Protein AF-A0A7J2TYI2-F1 (afdb_monomer)

Sequence (195 aa):
MGILRNLAKVFLSTFFLMSLTIFTFLLLLTRITEYSTLKRITLPLIESQINVTEGQKIEILNYLKYRCLNEKEVNIEIGKNITISCEDINTLNEENITYYFVNKIFDTFYFENYECKLQECLKDRKLEYFLSLDFHKNISQLSKYFLIAAIAFGLLYLISIETLESRILSLGIIFVLTAVPYFIIDYSALLIPEP

Mean predicted aligned error: 7.89 Å

Foldseek 3Di:
DVPVLVVLLVVLLVQLLVLLLLLLVLVVLLVCLPLVNVCQVCLVVLLVVPPDDLVRLVVVLVVLLVVLVPDQWDWDPDVHTQIGGNVVSVVDDSVCSSVVVSVSVLCCLADDDDPDDPVRCVVVVVVSVSNYPVVSVVSVVVSVVSVVSSVVSLVSSLVSDDDPVCNVVSVVVSCCVSCVVVVVVVVVVVVPDDD

Structure (mmCIF, N/CA/C/O backbone):
data_AF-A0A7J2TYI2-F1
#
_entry.id   AF-A0A7J2TYI2-F1
#
loop_
_atom_site.group_PDB
_atom_site.id
_atom_site.type_symbol
_atom_site.label_atom_id
_atom_site.label_alt_id
_atom_site.label_comp_id
_atom_site.label_asym_id
_atom_site.label_entity_id
_atom_site.label_seq_id
_atom_site.pdbx_PDB_ins_code
_atom_site.Cartn_x
_atom_site.Cartn_y
_atom_site.Cartn_z
_atom_site.occupancy
_atom_site.B_iso_or_equiv
_atom_site.auth_seq_id
_atom_site.auth_comp_id
_atom_site.auth_asym_id
_atom_site.auth_atom_id
_atom_site.pdbx_PDB_model_num
ATOM 1 N N . MET A 1 1 ? 18.455 3.176 -43.460 1.00 61.53 1 MET A N 1
ATOM 2 C CA . MET A 1 1 ? 18.384 2.464 -42.158 1.00 61.53 1 MET A CA 1
ATOM 3 C C . MET A 1 1 ? 18.246 3.376 -40.929 1.00 61.53 1 MET A C 1
ATOM 5 O O . MET A 1 1 ? 17.812 2.881 -39.898 1.00 61.53 1 MET A O 1
ATOM 9 N N . GLY A 1 2 ? 18.537 4.686 -40.997 1.00 79.44 2 GLY A N 1
ATOM 10 C CA . GLY A 1 2 ? 18.464 5.570 -39.816 1.00 79.44 2 GLY A CA 1
ATOM 11 C C . GLY A 1 2 ? 17.056 5.837 -39.254 1.00 79.44 2 GLY A C 1
ATOM 12 O O . GLY A 1 2 ? 16.889 5.889 -38.040 1.00 79.44 2 GLY A O 1
ATOM 13 N N . ILE A 1 3 ? 16.031 5.948 -40.110 1.00 88.00 3 ILE A N 1
ATOM 14 C CA . ILE A 1 3 ? 14.668 6.339 -39.689 1.00 88.00 3 ILE A CA 1
ATOM 15 C C . ILE A 1 3 ? 14.013 5.264 -38.810 1.00 88.00 3 ILE A C 1
ATOM 17 O O . ILE A 1 3 ? 13.564 5.568 -37.709 1.00 88.00 3 ILE A O 1
ATOM 21 N N . LEU A 1 4 ? 14.017 4.001 -39.255 1.00 88.06 4 LEU A N 1
ATOM 22 C CA . LEU A 1 4 ? 13.413 2.887 -38.510 1.00 88.06 4 LEU A CA 1
ATOM 23 C C . LEU A 1 4 ? 14.054 2.716 -37.126 1.00 88.06 4 LEU A C 1
ATOM 25 O O . LEU A 1 4 ? 13.368 2.484 -36.136 1.00 88.06 4 LEU A O 1
ATOM 29 N N . ARG A 1 5 ? 15.375 2.886 -37.047 1.00 84.38 5 ARG A N 1
ATOM 30 C CA . ARG A 1 5 ? 16.111 2.769 -35.792 1.00 84.38 5 ARG A CA 1
ATOM 31 C C . ARG A 1 5 ? 15.842 3.935 -34.842 1.00 84.38 5 ARG A C 1
ATOM 33 O O . ARG A 1 5 ? 15.734 3.716 -33.640 1.00 84.38 5 ARG A O 1
ATOM 40 N N . ASN A 1 6 ? 15.711 5.155 -35.357 1.00 88.44 6 ASN A N 1
ATOM 41 C CA . ASN A 1 6 ? 15.335 6.301 -34.531 1.00 88.44 6 ASN A CA 1
ATOM 42 C C . ASN A 1 6 ? 13.903 6.167 -34.006 1.00 88.44 6 ASN A C 1
ATOM 44 O O . ASN A 1 6 ? 13.676 6.419 -32.826 1.00 88.44 6 ASN A O 1
ATOM 48 N N . LEU A 1 7 ? 12.970 5.682 -34.831 1.00 91.38 7 LEU A N 1
ATOM 49 C CA . LEU A 1 7 ? 11.615 5.361 -34.379 1.00 91.38 7 LEU A CA 1
ATOM 50 C C . LEU A 1 7 ? 11.639 4.306 -33.268 1.00 91.38 7 LEU A C 1
ATOM 52 O O . LEU A 1 7 ? 11.054 4.532 -32.214 1.00 91.38 7 LEU A O 1
ATOM 56 N N . ALA A 1 8 ? 12.375 3.205 -33.450 1.00 90.62 8 ALA A N 1
ATOM 57 C CA . ALA A 1 8 ? 12.499 2.163 -32.430 1.00 90.62 8 ALA A CA 1
ATOM 58 C C . ALA A 1 8 ? 13.052 2.703 -31.099 1.00 90.62 8 ALA A C 1
ATOM 60 O O . ALA A 1 8 ? 12.504 2.396 -30.044 1.00 90.62 8 ALA A O 1
ATOM 61 N N . LYS A 1 9 ? 14.085 3.559 -31.138 1.00 91.25 9 LYS A N 1
ATOM 62 C CA . LYS A 1 9 ? 14.631 4.213 -29.935 1.00 91.25 9 LYS A CA 1
ATOM 63 C C . LYS A 1 9 ? 13.576 5.040 -29.207 1.00 91.25 9 LYS A C 1
ATOM 65 O O . LYS A 1 9 ? 13.469 4.922 -27.992 1.00 91.25 9 LYS A O 1
ATOM 70 N N . VAL A 1 10 ? 12.814 5.857 -29.938 1.00 93.38 10 VAL A N 1
ATOM 71 C CA . VAL A 1 10 ? 11.761 6.697 -29.353 1.00 93.38 10 VAL A CA 1
ATOM 72 C C . VAL A 1 10 ? 10.692 5.813 -28.717 1.00 93.38 10 VAL A C 1
ATOM 74 O O . VAL A 1 10 ? 10.467 5.930 -27.518 1.00 93.38 10 VAL A O 1
ATOM 77 N N . PHE A 1 11 ? 10.126 4.859 -29.461 1.00 95.19 11 PHE A N 1
ATOM 78 C CA . PHE A 1 11 ? 9.100 3.956 -28.933 1.00 95.19 11 PHE A CA 1
ATOM 79 C C . PHE A 1 11 ? 9.570 3.196 -27.687 1.00 95.19 11 PHE A C 1
ATOM 81 O O . PHE A 1 11 ? 8.887 3.218 -26.665 1.00 95.19 11 PHE A O 1
ATOM 88 N N . LEU A 1 12 ? 10.749 2.571 -27.733 1.00 95.06 12 LEU A N 1
ATOM 89 C CA . LEU A 1 12 ? 11.282 1.813 -26.599 1.00 95.06 12 LEU A CA 1
ATOM 90 C C . LEU A 1 12 ? 11.595 2.710 -25.397 1.00 95.06 12 LEU A C 1
ATOM 92 O O . LEU A 1 12 ? 11.310 2.313 -24.271 1.00 95.06 12 LEU A O 1
ATOM 96 N N . SER A 1 13 ? 12.104 3.928 -25.620 1.00 94.44 13 SER A N 1
ATOM 97 C CA . SER A 1 13 ? 12.311 4.901 -24.540 1.00 94.44 13 SER A CA 1
ATOM 98 C C . SER A 1 13 ? 11.002 5.313 -23.876 1.00 94.44 13 SER A C 1
ATOM 100 O O . SER A 1 13 ? 10.939 5.374 -22.653 1.00 94.44 13 SER A O 1
ATOM 102 N N . THR A 1 14 ? 9.939 5.534 -24.657 1.00 94.88 14 THR A N 1
ATOM 103 C CA . THR A 1 14 ? 8.624 5.915 -24.137 1.00 94.88 14 THR A CA 1
ATOM 104 C C . THR A 1 14 ? 8.006 4.782 -23.326 1.00 94.88 14 THR A C 1
ATOM 106 O O . THR A 1 14 ? 7.524 5.028 -22.224 1.00 94.88 14 THR A O 1
ATOM 109 N N . PHE A 1 15 ? 8.058 3.538 -23.814 1.00 96.31 15 PHE A N 1
ATOM 110 C CA . PHE A 1 15 ? 7.557 2.384 -23.060 1.00 96.31 15 PHE A CA 1
ATOM 111 C C . PHE A 1 15 ? 8.379 2.110 -21.801 1.00 96.31 15 PHE A C 1
ATOM 113 O O . PHE A 1 15 ? 7.806 1.802 -20.754 1.00 96.31 15 PHE A O 1
ATOM 120 N N . PHE A 1 16 ? 9.702 2.263 -21.867 1.00 95.88 16 PHE A N 1
ATOM 121 C CA . PHE A 1 16 ? 10.559 2.143 -20.693 1.00 95.88 16 PHE A CA 1
ATOM 122 C C . PHE A 1 16 ? 10.234 3.223 -19.654 1.00 95.88 16 PHE A C 1
ATOM 124 O O . PHE A 1 16 ? 9.975 2.899 -18.499 1.00 95.88 16 PHE A O 1
ATOM 131 N N . LEU A 1 17 ? 10.139 4.488 -20.072 1.00 95.06 17 LEU A N 1
ATOM 132 C CA . LEU A 1 17 ? 9.760 5.599 -19.201 1.00 95.06 17 LEU A CA 1
ATOM 133 C C . LEU A 1 17 ? 8.377 5.374 -18.574 1.00 95.06 17 LEU A C 1
ATOM 135 O O . LEU A 1 17 ? 8.220 5.508 -17.367 1.00 95.06 17 LEU A O 1
ATOM 139 N N . MET A 1 18 ? 7.376 5.005 -19.375 1.00 95.12 18 MET A N 1
ATOM 140 C CA . MET A 1 18 ? 6.006 4.793 -18.902 1.00 95.12 18 MET A CA 1
ATOM 141 C C . MET A 1 18 ? 5.915 3.627 -17.914 1.00 95.12 18 MET A C 1
ATOM 143 O O . MET A 1 18 ? 5.301 3.768 -16.859 1.00 95.12 18 MET A O 1
ATOM 147 N N . SER A 1 19 ? 6.540 2.488 -18.227 1.00 95.75 19 SER A N 1
ATOM 148 C CA . SER A 1 19 ? 6.552 1.324 -17.331 1.00 95.75 19 SER A CA 1
ATOM 149 C C . SER A 1 19 ? 7.280 1.616 -16.023 1.00 95.75 19 SER A C 1
ATOM 151 O O . SER A 1 19 ? 6.774 1.241 -14.968 1.00 95.75 19 SER A O 1
ATOM 153 N N . LEU A 1 20 ? 8.402 2.340 -16.069 1.00 94.38 20 LEU A N 1
ATOM 154 C CA . LEU A 1 20 ? 9.140 2.747 -14.877 1.00 94.38 20 LEU A CA 1
ATOM 155 C C . LEU A 1 20 ? 8.333 3.732 -14.017 1.00 94.38 20 LEU A C 1
ATOM 157 O O . LEU A 1 20 ? 8.242 3.542 -12.810 1.00 94.38 20 LEU A O 1
ATOM 161 N N . THR A 1 21 ? 7.676 4.727 -14.621 1.00 93.38 21 THR A N 1
ATOM 162 C CA . THR A 1 21 ? 6.795 5.662 -13.899 1.00 93.38 21 THR A CA 1
ATOM 163 C C . THR A 1 21 ? 5.634 4.938 -13.219 1.00 93.38 21 THR A C 1
ATOM 165 O O . THR A 1 21 ? 5.370 5.170 -12.040 1.00 93.38 21 THR A O 1
ATOM 168 N N . ILE A 1 22 ? 4.953 4.034 -13.935 1.00 94.19 22 ILE A N 1
ATOM 169 C CA . ILE A 1 22 ? 3.849 3.248 -13.365 1.00 94.19 22 ILE A CA 1
ATOM 170 C C . ILE A 1 22 ? 4.364 2.341 -12.246 1.00 94.19 22 ILE A C 1
ATOM 172 O O . ILE A 1 22 ? 3.736 2.260 -11.195 1.00 94.19 22 ILE A O 1
ATOM 176 N N . PHE A 1 23 ? 5.515 1.692 -12.435 1.00 94.19 23 PHE A N 1
ATOM 177 C CA . PHE A 1 23 ? 6.144 0.879 -11.399 1.00 94.19 23 PHE A CA 1
ATOM 178 C C . PHE A 1 23 ? 6.406 1.689 -10.124 1.00 94.19 23 PHE A C 1
ATOM 180 O O . PHE A 1 23 ? 5.964 1.282 -9.051 1.00 94.19 23 PHE A O 1
ATOM 187 N N . THR A 1 24 ? 7.060 2.847 -10.235 1.00 90.81 24 THR A N 1
ATOM 188 C CA . THR A 1 24 ? 7.360 3.719 -9.089 1.00 90.81 24 THR A CA 1
ATOM 189 C C . THR A 1 24 ? 6.083 4.190 -8.391 1.00 90.81 24 THR A C 1
ATOM 191 O O . THR A 1 24 ? 6.007 4.179 -7.164 1.00 90.81 24 THR A O 1
ATOM 194 N N . PHE A 1 25 ? 5.044 4.538 -9.154 1.00 90.75 25 PHE A N 1
ATOM 195 C CA . PHE A 1 25 ? 3.741 4.905 -8.599 1.00 90.75 25 PHE A CA 1
ATOM 196 C C . PHE A 1 25 ? 3.073 3.746 -7.840 1.00 90.75 25 PHE A C 1
ATOM 198 O O . PHE A 1 25 ? 2.591 3.927 -6.724 1.00 90.75 25 PHE A O 1
ATOM 205 N N . LEU A 1 26 ? 3.079 2.533 -8.399 1.00 91.88 26 LEU A N 1
ATOM 206 C CA . LEU A 1 26 ? 2.535 1.347 -7.728 1.00 91.88 26 LEU A CA 1
ATOM 207 C C . LEU A 1 26 ? 3.345 0.969 -6.483 1.00 91.88 26 LEU A C 1
ATOM 209 O O . LEU A 1 26 ? 2.773 0.521 -5.488 1.00 91.88 26 LEU A O 1
ATOM 213 N N . LEU A 1 27 ? 4.664 1.165 -6.512 1.00 89.31 27 LEU A N 1
ATOM 214 C CA . LEU A 1 27 ? 5.531 0.955 -5.356 1.00 89.31 27 LEU A CA 1
ATOM 215 C C . LEU A 1 27 ? 5.154 1.907 -4.214 1.00 89.31 27 LEU A C 1
ATOM 217 O O . LEU A 1 27 ? 5.000 1.466 -3.076 1.00 89.31 27 LEU A O 1
ATOM 221 N N . LEU A 1 28 ? 4.929 3.185 -4.529 1.00 87.38 28 LEU A N 1
ATOM 222 C CA . LEU A 1 28 ? 4.443 4.171 -3.567 1.00 87.38 28 LEU A CA 1
ATOM 223 C C . LEU A 1 28 ? 3.084 3.762 -2.985 1.00 87.38 28 LEU A C 1
ATOM 225 O O . LEU A 1 28 ? 2.919 3.737 -1.768 1.00 87.38 28 LEU A O 1
ATOM 229 N N . LEU A 1 29 ? 2.124 3.386 -3.835 1.00 89.25 29 LEU A N 1
ATOM 230 C CA . LEU A 1 29 ? 0.819 2.914 -3.369 1.00 89.25 29 LEU A CA 1
ATOM 231 C C . LEU A 1 29 ? 0.945 1.686 -2.462 1.00 89.25 29 LEU A C 1
ATOM 233 O O . LEU A 1 29 ? 0.244 1.595 -1.458 1.00 89.25 29 LEU A O 1
ATOM 237 N N . THR A 1 30 ? 1.863 0.765 -2.764 1.00 89.94 30 THR A N 1
ATOM 238 C CA . THR A 1 30 ? 2.127 -0.410 -1.917 1.00 89.94 30 THR A CA 1
ATOM 239 C C .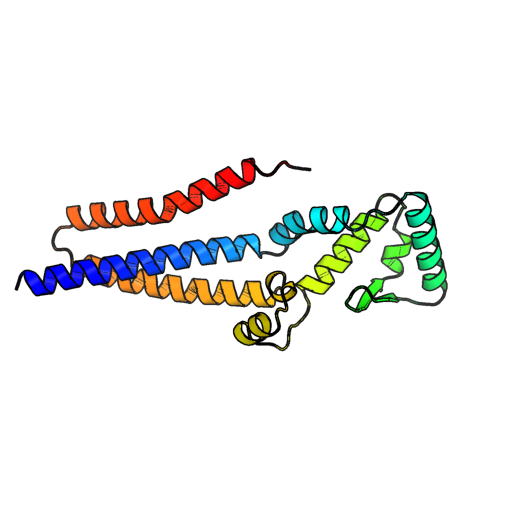 THR A 1 30 ? 2.602 0.006 -0.524 1.00 89.94 30 THR A C 1
ATOM 241 O O . THR A 1 30 ? 2.171 -0.584 0.462 1.00 89.94 30 THR A O 1
ATOM 244 N N . ARG A 1 31 ? 3.446 1.043 -0.425 1.00 87.19 31 ARG A N 1
ATOM 245 C CA . ARG A 1 31 ? 3.911 1.590 0.859 1.00 87.19 31 ARG A CA 1
ATOM 246 C C . ARG A 1 31 ? 2.803 2.288 1.634 1.00 87.19 31 ARG A C 1
ATOM 248 O O . ARG A 1 31 ? 2.661 2.052 2.826 1.00 87.19 31 ARG A O 1
ATOM 255 N N . ILE A 1 32 ? 1.995 3.106 0.964 1.00 87.62 32 ILE A N 1
ATOM 256 C CA . ILE A 1 32 ? 0.880 3.820 1.605 1.00 87.62 32 ILE A CA 1
ATOM 257 C C . ILE A 1 32 ? -0.175 2.837 2.125 1.00 87.62 32 ILE A C 1
ATOM 259 O O . ILE A 1 32 ? -0.717 3.036 3.205 1.00 87.62 32 ILE A O 1
ATOM 263 N N . THR A 1 33 ? -0.444 1.769 1.373 1.00 89.62 33 THR A N 1
ATOM 264 C CA . THR A 1 33 ? -1.439 0.736 1.719 1.00 89.62 33 THR A CA 1
ATOM 265 C C . THR A 1 33 ? -0.919 -0.319 2.691 1.00 89.62 33 THR A C 1
ATOM 267 O O . THR A 1 33 ? -1.674 -1.201 3.089 1.00 89.62 33 THR A O 1
ATOM 270 N N . GLU A 1 34 ? 0.357 -0.265 3.074 1.00 90.06 34 GLU A N 1
ATOM 271 C CA . GLU A 1 34 ? 0.913 -1.154 4.090 1.00 90.06 34 GLU A CA 1
ATOM 272 C C . GLU A 1 34 ? 0.218 -0.898 5.432 1.00 90.06 34 GLU A C 1
ATOM 274 O O . GLU A 1 34 ? 0.058 0.256 5.831 1.00 90.06 34 GLU A O 1
ATOM 279 N N . TYR A 1 35 ? -0.162 -1.967 6.140 1.00 89.75 35 TYR A N 1
ATOM 280 C CA . TYR A 1 35 ? -0.949 -1.901 7.378 1.00 89.75 35 TYR A CA 1
ATOM 281 C C . TYR A 1 35 ? -0.481 -0.800 8.338 1.00 89.75 35 TYR A C 1
ATOM 283 O O . TYR A 1 35 ? -1.275 0.040 8.742 1.00 89.75 35 TYR A O 1
ATOM 291 N N . SER A 1 36 ? 0.812 -0.756 8.663 1.00 88.25 36 SER A N 1
ATOM 292 C CA . SER A 1 36 ? 1.385 0.211 9.608 1.00 88.25 36 SER A CA 1
ATOM 293 C C . SER A 1 36 ? 1.242 1.666 9.144 1.00 88.25 36 SER A C 1
ATOM 295 O O . SER A 1 36 ? 0.904 2.545 9.938 1.00 88.25 36 SER A O 1
ATOM 297 N N . THR A 1 37 ? 1.473 1.920 7.856 1.00 86.75 37 THR A N 1
ATOM 298 C CA . THR A 1 37 ? 1.444 3.264 7.267 1.00 86.75 37 THR A CA 1
ATOM 299 C C . THR A 1 37 ? 0.011 3.731 7.084 1.00 86.75 37 THR A C 1
ATOM 301 O O . THR A 1 37 ? -0.333 4.841 7.493 1.00 86.75 37 THR A O 1
ATOM 304 N N . LEU A 1 38 ? -0.842 2.862 6.546 1.00 88.06 38 LEU A N 1
ATOM 305 C CA . LEU A 1 38 ? -2.249 3.156 6.346 1.00 88.06 38 LEU A CA 1
ATOM 306 C C . LEU A 1 38 ? -2.956 3.398 7.679 1.00 88.06 38 LEU A C 1
ATOM 308 O O . LEU A 1 38 ? -3.720 4.353 7.805 1.00 88.06 38 LEU A O 1
ATOM 312 N N . LYS A 1 39 ? -2.647 2.585 8.693 1.00 88.31 39 LYS A N 1
ATOM 313 C CA . LYS A 1 39 ? -3.151 2.747 10.057 1.00 88.31 39 LYS A CA 1
ATOM 314 C C . LYS A 1 39 ? -2.755 4.099 10.639 1.00 88.31 39 LYS A C 1
ATOM 316 O O . LYS A 1 39 ? -3.618 4.828 11.110 1.00 88.31 39 LYS A O 1
ATOM 321 N N . ARG A 1 40 ? -1.482 4.489 10.525 1.00 87.94 40 ARG A N 1
ATOM 322 C CA . ARG A 1 40 ? -0.998 5.800 10.989 1.00 87.94 40 ARG A CA 1
ATOM 323 C C . ARG A 1 40 ? -1.727 6.975 10.326 1.00 87.94 40 ARG A C 1
ATOM 325 O O . ARG A 1 40 ? -1.988 7.967 10.991 1.00 87.94 40 ARG A O 1
ATOM 332 N N . ILE A 1 41 ? -2.060 6.864 9.040 1.00 85.50 41 ILE A N 1
ATOM 333 C CA . ILE A 1 41 ? -2.780 7.914 8.298 1.00 85.50 41 ILE A CA 1
ATOM 334 C C . ILE A 1 41 ? -4.275 7.927 8.655 1.00 85.50 41 ILE A C 1
ATOM 336 O O . ILE A 1 41 ? -4.885 8.987 8.755 1.00 85.50 41 ILE A O 1
ATOM 340 N N . THR A 1 42 ? -4.876 6.751 8.838 1.00 86.38 42 THR A N 1
ATOM 341 C CA . THR A 1 42 ? -6.334 6.602 8.946 1.00 86.38 42 THR A CA 1
ATOM 342 C C . THR A 1 42 ? -6.837 6.740 10.383 1.00 86.38 42 THR A C 1
ATOM 344 O O . THR A 1 42 ? -7.938 7.246 10.581 1.00 86.38 42 THR A O 1
ATOM 347 N N . LEU A 1 43 ? -6.049 6.343 11.393 1.00 87.44 43 LEU A N 1
ATOM 348 C CA . LEU A 1 43 ? -6.460 6.429 12.801 1.00 87.44 43 LEU A CA 1
ATOM 349 C C . LEU A 1 43 ? -6.870 7.857 13.213 1.00 87.44 43 LEU A C 1
ATOM 351 O O . LEU A 1 43 ? -7.987 7.989 13.710 1.00 87.44 43 LEU A O 1
ATOM 355 N N . PRO A 1 44 ? -6.084 8.923 12.945 1.00 86.44 44 PRO A N 1
ATOM 356 C CA . PRO A 1 44 ? -6.482 10.285 13.317 1.00 86.44 44 PRO A CA 1
ATOM 357 C C . PRO A 1 44 ? -7.754 10.751 12.597 1.00 86.44 44 PRO A C 1
ATOM 359 O O . PRO A 1 44 ? -8.560 11.495 13.152 1.00 86.44 44 PRO A O 1
ATOM 362 N N . LEU A 1 45 ? -7.969 10.293 11.357 1.00 85.56 45 LEU A N 1
ATOM 363 C CA . LEU A 1 45 ? -9.168 10.617 10.584 1.00 85.56 45 LEU A CA 1
ATOM 364 C C . LEU A 1 45 ? -10.412 9.964 11.192 1.00 85.56 45 LEU A C 1
ATOM 366 O O . LEU A 1 45 ? -11.424 10.640 11.361 1.00 85.56 45 LEU A O 1
ATOM 370 N N . ILE A 1 46 ? -10.334 8.681 11.558 1.00 84.00 46 ILE A N 1
ATOM 371 C CA . ILE A 1 46 ? -11.435 7.977 12.230 1.00 84.00 46 ILE A CA 1
ATOM 372 C C . ILE A 1 46 ? -11.685 8.601 13.608 1.00 84.00 46 ILE A C 1
ATOM 374 O O . ILE A 1 46 ? -12.831 8.872 13.957 1.00 84.00 46 ILE A O 1
ATOM 378 N N . GLU A 1 47 ? -10.629 8.886 14.370 1.00 84.75 47 GLU A N 1
ATOM 379 C CA . GLU A 1 47 ? -10.734 9.509 15.690 1.00 84.75 47 GLU A CA 1
ATOM 380 C C . GLU A 1 47 ? -11.424 10.877 15.622 1.00 84.75 47 GLU A C 1
ATOM 382 O O . GLU A 1 47 ? -12.337 11.138 16.400 1.00 84.75 47 GLU A O 1
ATOM 387 N N . SER A 1 48 ? -11.090 11.708 14.628 1.00 84.31 48 SER A N 1
ATOM 388 C CA . SER A 1 48 ? -11.736 13.014 14.434 1.00 84.31 48 SER A CA 1
ATOM 389 C C . SER A 1 48 ? -13.239 12.927 14.130 1.00 84.31 48 SER A C 1
ATOM 391 O O . SER A 1 48 ? -13.987 13.859 14.429 1.00 84.31 48 SER A O 1
ATOM 393 N N . GLN A 1 49 ? -13.699 11.813 13.549 1.00 83.38 49 GLN A N 1
ATOM 394 C CA . GLN A 1 49 ? -15.119 11.575 13.279 1.00 83.38 49 GLN A CA 1
ATOM 395 C C . GLN A 1 49 ? -15.858 11.026 14.503 1.00 83.38 49 GLN A C 1
ATOM 397 O O . GLN A 1 49 ? -17.051 11.282 14.672 1.00 83.38 49 GLN A O 1
ATOM 402 N N . ILE A 1 50 ? -15.155 10.309 15.380 1.00 78.75 50 ILE A N 1
ATOM 403 C CA . ILE A 1 50 ? -15.678 9.778 16.640 1.00 78.75 50 ILE A CA 1
ATOM 404 C C . ILE A 1 50 ? -15.492 10.854 17.722 1.00 78.75 50 ILE A C 1
ATOM 406 O O . ILE A 1 50 ? -14.721 10.714 18.667 1.00 78.75 50 ILE A O 1
ATOM 410 N N . ASN A 1 51 ? -16.209 11.973 17.577 1.00 72.88 51 ASN A N 1
ATOM 411 C CA . ASN A 1 51 ? -16.201 13.053 18.564 1.00 72.88 51 ASN A CA 1
ATOM 412 C C . ASN A 1 51 ? -17.071 12.672 19.775 1.00 72.88 51 ASN A C 1
ATOM 414 O O . ASN A 1 51 ? -18.256 13.005 19.841 1.00 72.88 51 ASN A O 1
ATOM 418 N N . VAL A 1 52 ? -16.491 11.910 20.703 1.00 80.38 52 VAL A N 1
ATOM 419 C CA . VAL A 1 52 ? -17.177 11.384 21.892 1.00 80.38 52 VAL A CA 1
ATOM 420 C C . VAL A 1 52 ? -16.732 12.162 23.125 1.00 80.38 52 VAL A C 1
ATOM 422 O O . VAL A 1 52 ? -15.543 12.227 23.442 1.00 80.38 52 VAL A O 1
ATOM 425 N N . THR A 1 53 ? -17.700 12.734 23.839 1.00 84.81 53 THR A N 1
ATOM 426 C CA . THR A 1 53 ? -17.455 13.447 25.105 1.00 84.81 53 THR A CA 1
ATOM 427 C C . THR A 1 53 ? -17.007 12.492 26.214 1.00 84.81 53 THR A C 1
ATOM 429 O O . THR A 1 53 ? -17.351 11.311 26.193 1.00 84.8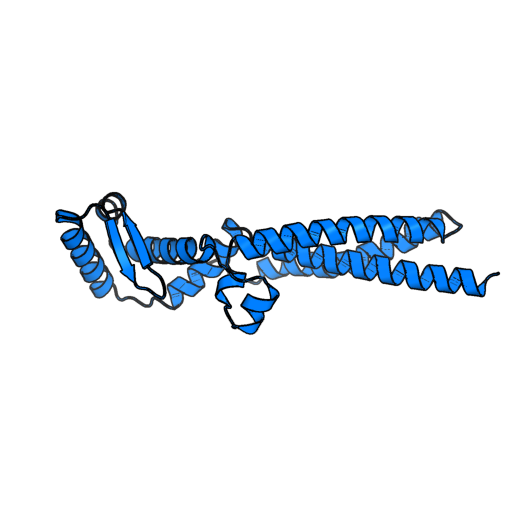1 53 THR A O 1
ATOM 432 N N . GLU A 1 54 ? -16.268 12.983 27.215 1.00 81.62 54 GLU A N 1
ATOM 433 C CA . GLU A 1 54 ? -15.778 12.143 28.326 1.00 81.62 54 GLU A CA 1
ATOM 434 C C . GLU A 1 54 ? -16.906 11.375 29.033 1.00 81.62 54 GLU A C 1
ATOM 436 O O . GLU A 1 54 ? -16.785 10.171 29.247 1.00 81.62 54 GLU A O 1
ATOM 441 N N . GLY A 1 55 ? -18.053 12.018 29.285 1.00 80.94 55 GLY A N 1
ATOM 442 C CA . GLY A 1 55 ? -19.216 11.351 29.886 1.00 80.94 55 GLY A CA 1
ATOM 443 C C . GLY A 1 55 ? -19.739 10.170 29.058 1.00 80.94 55 GLY A C 1
ATOM 444 O O . GLY A 1 55 ? -20.064 9.121 29.607 1.00 80.94 55 GLY A O 1
ATOM 445 N N . GLN A 1 56 ? -19.737 10.289 27.729 1.00 84.12 56 GLN A N 1
ATOM 446 C CA . GLN A 1 56 ? -20.147 9.200 26.838 1.00 84.12 56 GLN A CA 1
ATOM 447 C C . GLN A 1 56 ? -19.127 8.056 26.813 1.00 84.12 56 GLN A C 1
ATOM 449 O O . GLN A 1 56 ? -19.520 6.895 26.714 1.00 84.12 56 GLN A O 1
ATOM 454 N N . LYS A 1 57 ? -17.824 8.345 26.941 1.00 85.19 57 LYS A N 1
ATOM 455 C CA . LYS A 1 57 ? -16.786 7.301 27.034 1.00 85.19 57 LYS A CA 1
ATOM 456 C C . LYS A 1 57 ? -17.010 6.410 28.257 1.00 85.19 57 LYS A C 1
ATOM 458 O O . LYS A 1 57 ? -16.910 5.188 28.146 1.00 85.19 57 LYS A O 1
ATOM 463 N N . ILE A 1 58 ? -17.368 7.018 29.390 1.00 86.75 58 ILE A N 1
ATOM 464 C CA . ILE A 1 58 ? -17.679 6.318 30.645 1.00 86.75 58 ILE A CA 1
ATOM 465 C C . ILE A 1 58 ? -18.901 5.415 30.471 1.00 86.75 58 ILE A C 1
ATOM 467 O O . ILE A 1 58 ? -18.867 4.238 30.834 1.00 86.75 58 ILE A O 1
ATOM 471 N N . GLU A 1 59 ? -19.978 5.943 29.889 1.00 87.44 59 GLU A N 1
ATOM 472 C CA . GLU A 1 59 ? -21.203 5.177 29.647 1.00 87.44 59 GLU A CA 1
ATOM 473 C C . GLU A 1 59 ? -20.964 3.989 28.710 1.00 87.44 59 GLU A C 1
ATOM 475 O O . GLU A 1 59 ? -21.400 2.876 29.010 1.00 87.44 59 GLU A O 1
ATOM 480 N N . ILE A 1 60 ? -20.213 4.193 27.621 1.00 86.81 60 ILE A N 1
ATOM 481 C CA . ILE A 1 60 ? -19.845 3.127 26.681 1.00 86.81 60 ILE A CA 1
ATOM 482 C C . ILE A 1 60 ? -19.014 2.056 27.394 1.00 86.81 60 ILE A C 1
ATOM 484 O O . ILE A 1 60 ? -19.324 0.870 27.279 1.00 86.81 60 ILE A O 1
ATOM 488 N N . LEU A 1 61 ? -17.995 2.447 28.167 1.00 89.00 61 LEU A N 1
ATOM 489 C CA . LEU A 1 61 ? -17.154 1.496 28.899 1.00 89.00 61 LEU A CA 1
ATOM 490 C C . LEU A 1 61 ? -17.976 0.665 29.890 1.00 89.00 61 LEU A C 1
ATOM 492 O O . LEU A 1 61 ? -17.827 -0.555 29.948 1.00 89.00 61 LEU A O 1
ATOM 496 N N . ASN A 1 62 ? -18.864 1.311 30.646 1.00 90.25 62 ASN A N 1
ATOM 497 C CA . ASN A 1 62 ? -19.717 0.642 31.625 1.00 90.25 62 ASN A CA 1
ATOM 498 C C . ASN A 1 62 ? -20.720 -0.304 30.959 1.00 90.25 62 ASN A C 1
ATOM 500 O O . ASN A 1 62 ? -20.913 -1.424 31.435 1.00 90.25 62 ASN A O 1
ATOM 504 N N . TYR A 1 63 ? -21.313 0.103 29.834 1.00 88.81 63 TYR A N 1
ATOM 505 C CA . TYR A 1 63 ? -22.205 -0.749 29.049 1.00 88.81 63 TYR A CA 1
ATOM 506 C C . TYR A 1 63 ? -21.488 -2.007 28.533 1.00 88.81 63 TYR A C 1
ATOM 508 O O . TYR A 1 63 ? -22.016 -3.116 28.638 1.00 88.81 63 TYR A O 1
ATOM 516 N N . LEU A 1 64 ? -20.261 -1.859 28.030 1.00 87.75 64 LEU A N 1
ATOM 517 C CA . LEU A 1 64 ? -19.458 -2.981 27.537 1.00 87.75 64 LEU A CA 1
ATOM 518 C C . LEU A 1 64 ? -19.027 -3.916 28.664 1.00 87.75 64 LEU A C 1
ATOM 520 O O . LEU A 1 64 ? -19.167 -5.130 28.536 1.00 87.75 64 LEU A O 1
ATOM 524 N N . LYS A 1 65 ? -18.571 -3.366 29.795 1.00 89.62 65 LYS A N 1
ATOM 525 C CA . LYS A 1 65 ? -18.240 -4.158 30.988 1.00 89.62 65 LYS A CA 1
ATOM 526 C C . LYS A 1 65 ? -19.449 -4.946 31.487 1.00 89.62 65 LYS A C 1
ATOM 528 O O . LYS A 1 65 ? -19.305 -6.113 31.833 1.00 89.62 65 LYS A O 1
ATOM 533 N N . TYR A 1 66 ? -20.640 -4.347 31.464 1.00 90.19 66 TYR A N 1
ATOM 534 C CA . TYR A 1 66 ? -21.881 -5.031 31.823 1.00 90.19 66 TYR A CA 1
ATOM 535 C C . TYR A 1 66 ? -22.206 -6.197 30.875 1.00 90.19 66 TYR A C 1
ATOM 537 O O . TYR A 1 66 ? -22.498 -7.298 31.341 1.00 90.19 66 TYR A O 1
ATOM 545 N N . ARG A 1 67 ? -22.101 -5.992 29.554 1.00 88.31 67 ARG A N 1
ATOM 546 C CA . ARG A 1 67 ? -22.248 -7.062 28.545 1.00 88.31 67 ARG A CA 1
ATOM 547 C C . ARG A 1 67 ? -21.259 -8.211 28.775 1.00 88.31 67 ARG A C 1
ATOM 549 O O . ARG A 1 67 ? -21.642 -9.379 28.735 1.00 88.31 67 ARG A O 1
ATOM 556 N N . CYS A 1 68 ? -20.022 -7.873 29.117 1.00 89.69 68 CYS A N 1
ATOM 557 C CA . CYS A 1 68 ? -18.942 -8.821 29.368 1.00 89.69 68 CYS A CA 1
ATOM 558 C C . CYS A 1 68 ? -19.053 -9.637 30.661 1.00 89.69 68 CYS A C 1
ATOM 560 O O . CYS A 1 68 ? -18.224 -10.513 30.896 1.00 89.69 68 CYS A O 1
ATOM 562 N N . LEU A 1 69 ? -20.072 -9.404 31.495 1.00 87.88 69 LEU A N 1
ATOM 563 C CA . LEU A 1 69 ? -20.326 -10.257 32.660 1.00 87.88 69 LEU A CA 1
ATOM 564 C C . LEU A 1 69 ? -20.805 -11.659 32.262 1.00 87.88 69 LEU A C 1
ATOM 566 O O . LEU A 1 69 ? -20.535 -12.620 32.978 1.00 87.88 69 LEU A O 1
ATOM 570 N N . ASN A 1 70 ? -21.511 -11.774 31.133 1.00 85.94 70 ASN A N 1
ATOM 571 C CA . ASN A 1 70 ? -22.141 -13.023 30.690 1.00 85.94 70 ASN A CA 1
ATOM 572 C C . ASN A 1 70 ? -21.657 -13.497 29.310 1.00 85.94 70 ASN A C 1
ATOM 574 O O . ASN A 1 70 ? -21.954 -14.622 28.909 1.00 85.94 70 ASN A O 1
ATOM 578 N N . GLU A 1 71 ? -20.923 -12.655 28.584 1.00 88.50 71 GLU A N 1
ATOM 579 C CA . GLU A 1 71 ? -20.429 -12.920 27.234 1.00 88.50 71 GLU A CA 1
ATOM 580 C C . GLU A 1 71 ? -18.891 -12.931 27.236 1.00 88.50 71 GLU A C 1
ATOM 582 O O . GLU A 1 71 ? -18.258 -12.200 27.993 1.00 88.50 71 GLU A O 1
ATOM 587 N N . LYS A 1 72 ? -18.272 -13.772 26.397 1.00 88.25 72 LYS A N 1
ATOM 588 C CA . LYS A 1 72 ? -16.809 -13.749 26.182 1.00 88.25 72 LYS A CA 1
ATOM 589 C C . LYS A 1 72 ? -16.390 -12.685 25.169 1.00 88.25 72 LYS A C 1
ATOM 591 O O . LYS A 1 72 ? -15.257 -12.211 25.197 1.00 88.25 72 LYS A O 1
ATOM 596 N N . GLU A 1 73 ? -17.306 -12.336 24.276 1.00 89.25 73 GLU A N 1
ATOM 597 C CA . GLU A 1 73 ? -17.097 -11.409 23.175 1.00 89.25 73 GLU A CA 1
ATOM 598 C C . GLU A 1 73 ? -18.3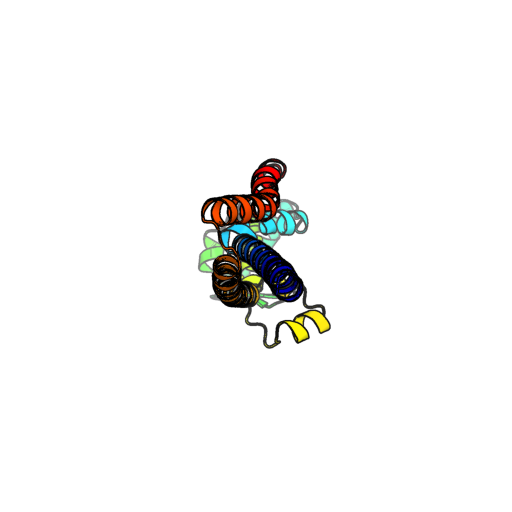65 -10.584 22.977 1.00 89.25 73 GLU A C 1
ATOM 600 O O . GLU A 1 73 ? -19.471 -11.118 23.068 1.00 89.25 73 GLU A O 1
ATOM 605 N N . VAL A 1 74 ? -18.200 -9.298 22.677 1.00 88.06 74 VAL A N 1
ATOM 606 C CA . VAL A 1 74 ? -19.297 -8.384 22.356 1.00 88.06 74 VAL A CA 1
ATOM 607 C C . VAL A 1 74 ? -19.222 -8.041 20.877 1.00 88.06 74 VAL A C 1
ATOM 609 O O . VAL A 1 74 ? -18.193 -7.570 20.395 1.00 88.06 74 VAL A O 1
ATOM 612 N N . ASN A 1 75 ? -20.325 -8.253 20.163 1.00 88.06 75 ASN A N 1
ATOM 613 C CA . ASN A 1 75 ? -20.457 -7.861 18.764 1.00 88.06 75 ASN A CA 1
ATOM 614 C C . ASN A 1 75 ? -21.152 -6.504 18.664 1.00 88.06 75 ASN A C 1
ATOM 616 O O . ASN A 1 75 ? -22.243 -6.317 19.206 1.00 88.06 75 ASN A O 1
ATOM 620 N N . ILE A 1 76 ? -20.524 -5.568 17.959 1.00 85.12 76 ILE A N 1
ATOM 621 C CA . ILE A 1 76 ? -21.040 -4.217 17.738 1.00 85.12 76 ILE A CA 1
ATOM 622 C C . ILE A 1 76 ? -21.112 -3.980 16.237 1.00 85.12 76 ILE A C 1
ATOM 624 O O . ILE A 1 76 ? -20.139 -4.193 15.520 1.00 85.12 76 ILE A O 1
ATOM 628 N N . GLU A 1 77 ? -22.266 -3.532 15.760 1.00 83.19 77 GLU A N 1
ATOM 629 C CA . GLU A 1 77 ? -22.490 -3.255 14.346 1.00 83.19 77 GLU A CA 1
ATOM 630 C C . GLU A 1 77 ? -22.180 -1.778 14.050 1.00 83.19 77 GLU A C 1
ATOM 632 O O . GLU A 1 77 ? -22.948 -0.884 14.403 1.00 83.19 77 GLU A O 1
ATOM 637 N N . ILE A 1 78 ? -21.029 -1.507 13.426 1.00 76.81 78 ILE A N 1
ATOM 638 C CA . ILE A 1 78 ? -20.617 -0.169 12.963 1.00 76.81 78 ILE A CA 1
ATOM 639 C C . ILE A 1 78 ? -20.293 -0.270 11.475 1.00 76.81 78 ILE A C 1
ATOM 641 O O . ILE A 1 78 ? -19.140 -0.441 11.082 1.00 76.81 78 ILE A O 1
ATOM 645 N N . GLY A 1 79 ? -21.331 -0.281 10.635 1.00 76.00 79 GLY A N 1
ATOM 646 C CA . GLY A 1 79 ? -21.224 -0.589 9.200 1.00 76.00 79 GLY A CA 1
ATOM 647 C C . GLY A 1 79 ? -20.864 -2.055 8.902 1.00 76.00 79 GLY A C 1
ATOM 648 O O . GLY A 1 79 ? -21.320 -2.605 7.904 1.00 76.00 79 GLY A O 1
ATOM 649 N N . LYS A 1 80 ? -20.098 -2.695 9.794 1.00 78.69 80 LYS A N 1
ATOM 650 C CA . LYS A 1 80 ? -19.763 -4.119 9.854 1.00 78.69 80 LYS A CA 1
ATOM 651 C C . LYS A 1 80 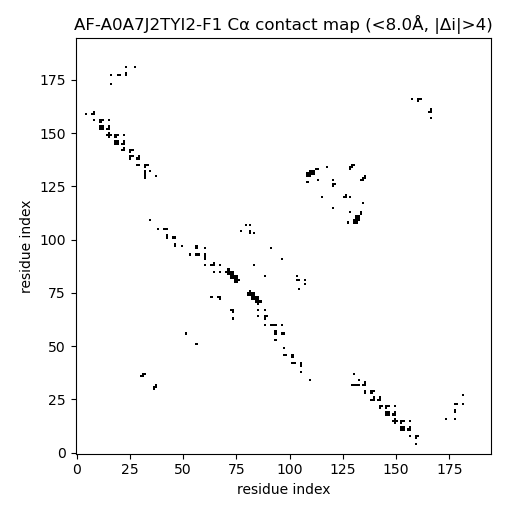? -19.811 -4.618 11.294 1.00 78.69 80 LYS A C 1
ATOM 653 O O . LYS A 1 80 ? -19.759 -3.825 12.236 1.00 78.69 80 LYS A O 1
ATOM 658 N N . ASN A 1 81 ? -19.881 -5.936 11.455 1.00 85.44 81 ASN A N 1
ATOM 659 C CA . ASN A 1 81 ? -19.794 -6.574 12.764 1.00 85.44 81 ASN A CA 1
ATOM 660 C C . ASN A 1 81 ? -18.354 -6.535 13.274 1.00 85.44 81 ASN A C 1
ATOM 662 O O . ASN A 1 81 ? -17.468 -7.171 12.710 1.00 85.44 81 ASN A O 1
ATOM 666 N N . ILE A 1 82 ? -18.147 -5.799 14.360 1.00 86.94 82 ILE A N 1
ATOM 667 C CA . ILE A 1 82 ? -16.883 -5.703 15.078 1.00 86.94 82 ILE A CA 1
ATOM 668 C C . ILE A 1 82 ? -17.003 -6.554 16.334 1.00 86.94 82 ILE A C 1
ATOM 670 O O . ILE A 1 82 ? -17.827 -6.276 17.207 1.00 86.94 82 ILE A O 1
ATOM 674 N N . THR A 1 83 ? -16.166 -7.580 16.425 1.00 87.88 83 THR A N 1
ATOM 675 C CA . THR A 1 83 ? -16.088 -8.460 17.592 1.00 87.88 83 THR A CA 1
ATOM 676 C C . THR A 1 83 ? -15.007 -7.967 18.542 1.00 87.88 83 THR A C 1
ATOM 678 O O . THR A 1 83 ? -13.842 -7.804 18.166 1.00 87.88 83 THR A O 1
ATOM 681 N N . ILE A 1 84 ? -15.394 -7.723 19.789 1.00 87.75 84 ILE A N 1
ATOM 682 C CA . ILE A 1 84 ? -14.511 -7.228 20.839 1.00 87.75 84 ILE A CA 1
ATOM 683 C C . ILE A 1 84 ? -14.399 -8.280 21.937 1.00 87.75 84 ILE A C 1
ATOM 685 O O . ILE A 1 84 ? -15.411 -8.724 22.474 1.00 87.75 84 ILE A O 1
ATOM 689 N N . SER A 1 85 ? -13.167 -8.650 22.294 1.00 89.06 85 SER A N 1
ATOM 690 C CA . SER A 1 85 ? -12.909 -9.561 23.410 1.00 89.06 85 SER A CA 1
ATOM 691 C C . SER A 1 85 ? -13.204 -8.879 24.744 1.00 89.06 85 SER A C 1
ATOM 693 O O . SER A 1 85 ? -12.755 -7.759 25.002 1.00 89.06 85 SER A O 1
ATOM 695 N N . CYS A 1 86 ? -13.915 -9.577 25.627 1.00 88.50 86 CYS A N 1
ATOM 696 C CA . CYS A 1 86 ? -14.182 -9.092 26.976 1.00 88.50 86 CYS A CA 1
ATOM 697 C C . CYS A 1 86 ? -12.940 -9.053 27.873 1.00 88.50 86 CYS A C 1
ATOM 699 O O . CYS A 1 86 ? -12.904 -8.283 28.834 1.00 88.50 86 CYS A O 1
ATOM 701 N N . GLU A 1 87 ? -11.900 -9.825 27.546 1.00 88.69 87 GLU A N 1
ATOM 702 C CA . GLU A 1 87 ? -10.602 -9.729 28.224 1.00 88.69 87 GLU A CA 1
ATOM 703 C C . GLU A 1 87 ? -9.957 -8.364 27.971 1.00 88.69 87 GLU A C 1
ATOM 705 O O . GLU A 1 87 ? -9.522 -7.707 28.918 1.00 88.69 87 GLU A O 1
ATOM 710 N N . ASP A 1 88 ? -9.996 -7.891 26.722 1.00 86.31 88 ASP A N 1
ATOM 711 C CA . ASP A 1 88 ? -9.478 -6.574 26.356 1.00 86.31 88 ASP A CA 1
ATOM 712 C C . ASP A 1 88 ? -10.263 -5.475 27.089 1.00 86.31 88 ASP A C 1
ATOM 714 O O . ASP A 1 88 ? -9.662 -4.607 27.719 1.00 86.31 88 ASP A O 1
ATOM 718 N N . ILE A 1 89 ? -11.603 -5.552 27.099 1.00 86.44 89 ILE A N 1
ATOM 719 C CA . ILE A 1 89 ? -12.488 -4.560 27.742 1.00 86.44 89 ILE A CA 1
ATOM 720 C C . ILE A 1 89 ? -12.188 -4.389 29.237 1.00 86.44 89 ILE A C 1
ATOM 722 O O . ILE A 1 89 ? -12.217 -3.267 29.751 1.00 86.44 89 ILE A O 1
ATOM 726 N N . ASN A 1 90 ? -11.871 -5.476 29.942 1.00 83.12 90 ASN A N 1
ATOM 727 C CA . ASN A 1 90 ? -11.564 -5.426 31.372 1.00 83.12 90 ASN A CA 1
ATOM 728 C C . ASN A 1 90 ? -10.259 -4.680 31.682 1.00 83.12 90 ASN A C 1
ATOM 730 O O . ASN A 1 90 ? -10.104 -4.161 32.787 1.00 83.12 90 ASN A O 1
ATOM 734 N N . THR A 1 91 ? -9.349 -4.592 30.710 1.00 85.44 91 THR A N 1
ATOM 735 C CA . THR A 1 91 ? -8.079 -3.858 30.828 1.00 85.44 91 THR A CA 1
ATOM 736 C C . THR A 1 91 ? -8.154 -2.414 30.324 1.00 85.44 91 THR A C 1
ATOM 738 O O . THR A 1 91 ? -7.200 -1.655 30.497 1.00 85.44 91 THR A O 1
ATOM 741 N N . LEU A 1 92 ? -9.279 -2.009 29.719 1.00 87.88 92 LEU A N 1
ATOM 742 C CA . LEU A 1 92 ? -9.458 -0.666 29.173 1.00 87.88 92 LEU A CA 1
ATOM 743 C C . LEU A 1 92 ? -9.863 0.359 30.241 1.00 87.88 92 LEU A C 1
ATOM 745 O O . LEU A 1 92 ? -10.722 0.119 31.098 1.00 87.88 92 LEU A O 1
ATOM 749 N N . ASN A 1 93 ? -9.285 1.549 30.084 1.00 85.81 93 ASN A N 1
ATOM 750 C CA . ASN A 1 93 ? -9.610 2.768 30.820 1.00 85.81 93 ASN A CA 1
ATOM 751 C C . ASN A 1 93 ? -10.293 3.787 29.894 1.00 85.81 93 ASN A C 1
ATOM 753 O O . ASN A 1 93 ? -10.240 3.667 28.668 1.00 85.81 93 ASN A O 1
ATOM 757 N N . GLU A 1 94 ? -10.888 4.818 30.489 1.00 80.12 94 GLU A N 1
ATOM 758 C CA . GLU A 1 94 ? -11.622 5.891 29.796 1.00 80.12 94 GLU A CA 1
ATOM 759 C C . GLU A 1 94 ? -10.767 6.646 28.767 1.00 80.12 94 GLU A C 1
ATOM 761 O O . GLU A 1 94 ? -11.262 7.045 27.715 1.00 80.12 94 GLU A O 1
ATOM 766 N N . GLU A 1 95 ? -9.469 6.783 29.030 1.00 82.69 95 GLU A N 1
ATOM 767 C CA . GLU A 1 95 ? -8.521 7.447 28.129 1.00 82.69 95 GLU A CA 1
ATOM 768 C C . GLU A 1 95 ? -8.232 6.608 26.872 1.00 82.69 95 GLU A C 1
ATOM 770 O O . GLU A 1 95 ? -8.109 7.142 25.772 1.00 82.69 95 GLU A O 1
ATOM 775 N N . ASN A 1 96 ? -8.200 5.278 27.010 1.00 86.44 96 ASN A N 1
ATOM 776 C CA . ASN A 1 96 ? -7.739 4.364 25.960 1.00 86.44 96 ASN A CA 1
ATOM 777 C C . ASN A 1 96 ? -8.879 3.745 25.143 1.00 86.44 96 ASN A C 1
ATOM 779 O O . ASN A 1 96 ? -8.625 3.139 24.099 1.00 86.44 96 ASN A O 1
ATOM 783 N N . ILE A 1 97 ? -10.130 3.877 25.597 1.00 86.88 97 ILE A N 1
ATOM 784 C CA . ILE A 1 97 ? -11.280 3.237 24.953 1.00 86.88 97 ILE A CA 1
ATOM 785 C C . ILE A 1 97 ? -11.464 3.715 23.511 1.00 86.88 97 ILE A C 1
ATOM 787 O O . ILE A 1 97 ? -11.602 2.892 22.611 1.00 86.88 97 ILE A O 1
ATOM 791 N N . THR A 1 98 ? -11.397 5.026 23.261 1.00 86.44 98 THR A N 1
ATOM 792 C CA . THR A 1 98 ? -11.569 5.588 21.914 1.00 86.44 98 THR A CA 1
ATOM 793 C C . THR A 1 98 ? -10.500 5.052 20.972 1.00 86.44 98 THR A C 1
ATOM 795 O O . THR A 1 98 ? -10.835 4.502 19.927 1.00 86.44 98 THR A O 1
ATOM 798 N N . TYR A 1 99 ? -9.231 5.111 21.381 1.00 87.69 99 TYR A N 1
ATOM 799 C CA . TYR A 1 99 ? -8.128 4.569 20.595 1.00 87.69 99 TYR A CA 1
ATOM 800 C C . TYR A 1 99 ? -8.326 3.075 20.303 1.00 87.69 99 TYR A C 1
ATOM 802 O O . 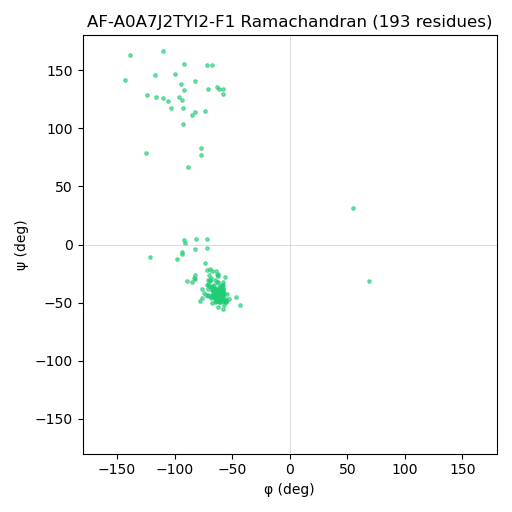TYR A 1 99 ? -8.182 2.645 19.160 1.00 87.69 99 TYR A O 1
ATOM 810 N N . TYR A 1 100 ? -8.718 2.271 21.295 1.00 89.31 100 TYR A N 1
ATOM 811 C CA . TYR A 1 100 ? -8.996 0.846 21.098 1.00 89.31 100 TYR A CA 1
ATOM 812 C C . TYR A 1 100 ? -10.102 0.602 20.058 1.00 89.31 100 TYR A C 1
ATOM 814 O O . TYR A 1 100 ? -9.930 -0.216 19.153 1.00 89.31 100 TYR A O 1
ATOM 822 N N . PHE A 1 101 ? -11.207 1.347 20.133 1.00 87.81 101 PHE A N 1
ATOM 823 C CA . PHE A 1 101 ? -12.306 1.245 19.173 1.00 87.81 101 PHE A CA 1
ATOM 824 C C . PHE A 1 101 ? -11.889 1.627 17.757 1.00 87.81 101 PHE A C 1
ATOM 826 O O . PHE A 1 101 ? -12.149 0.875 16.821 1.00 87.81 101 PHE A O 1
ATOM 833 N N . VAL A 1 102 ? -11.203 2.758 17.601 1.00 89.00 102 VAL A N 1
ATOM 834 C CA . VAL A 1 102 ? -10.697 3.239 16.307 1.00 89.00 102 VAL A CA 1
ATOM 835 C C . VAL A 1 102 ? -9.758 2.193 15.688 1.00 89.00 102 VAL A C 1
ATOM 837 O O . VAL A 1 102 ? -9.870 1.889 14.500 1.00 89.00 102 VAL A O 1
ATOM 840 N N . ASN A 1 103 ? -8.905 1.558 16.500 1.00 91.56 103 ASN A N 1
ATOM 841 C CA . ASN A 1 103 ? -8.059 0.447 16.060 1.00 91.56 103 ASN A CA 1
ATOM 842 C C . ASN A 1 103 ? -8.864 -0.769 15.598 1.00 91.56 103 ASN A C 1
ATOM 844 O O . ASN A 1 103 ? -8.590 -1.293 14.522 1.00 91.56 103 ASN A O 1
ATOM 848 N N . LYS A 1 104 ? -9.856 -1.213 16.376 1.00 90.69 104 LYS A N 1
ATOM 849 C CA . LYS A 1 104 ? -10.692 -2.367 16.009 1.00 90.69 104 LYS A CA 1
ATOM 850 C C . LYS A 1 104 ? -11.522 -2.112 14.756 1.00 90.69 104 LYS A C 1
ATOM 852 O O . LYS A 1 104 ? -11.644 -3.012 13.927 1.00 90.69 104 LYS A O 1
ATOM 857 N N . ILE A 1 105 ? -12.046 -0.897 14.595 1.00 89.50 105 ILE A N 1
ATOM 858 C CA . ILE A 1 105 ? -12.720 -0.456 13.370 1.00 89.50 105 ILE A CA 1
ATOM 859 C C . ILE A 1 105 ? -11.748 -0.596 12.197 1.00 89.50 105 ILE A C 1
ATOM 861 O O . ILE A 1 105 ? -12.040 -1.325 11.251 1.00 89.50 105 ILE A O 1
ATOM 865 N N . PHE A 1 106 ? -10.569 0.027 12.282 1.00 91.50 106 PHE A N 1
ATOM 866 C CA . PHE A 1 106 ? -9.567 -0.041 11.220 1.00 91.50 106 PHE A CA 1
ATOM 867 C C . PHE A 1 106 ? -9.187 -1.485 10.867 1.00 91.50 106 PHE A C 1
ATOM 869 O O . PHE A 1 106 ? -9.209 -1.852 9.694 1.00 91.50 106 PHE A O 1
ATOM 876 N N . ASP A 1 107 ? -8.889 -2.314 11.870 1.00 92.56 107 ASP A N 1
ATOM 877 C CA . ASP A 1 107 ? -8.496 -3.710 11.670 1.00 92.56 107 ASP A CA 1
ATOM 878 C C . ASP A 1 107 ? -9.603 -4.510 10.970 1.00 92.56 107 ASP A C 1
ATOM 880 O O . ASP A 1 107 ? -9.317 -5.275 10.050 1.00 92.56 107 ASP A O 1
ATOM 884 N N . THR A 1 108 ? -10.867 -4.284 11.342 1.00 90.75 108 THR A N 1
ATOM 885 C CA . THR A 1 108 ? -12.022 -4.940 10.710 1.00 90.75 108 THR A CA 1
ATOM 886 C C . THR A 1 108 ? -12.118 -4.578 9.229 1.00 90.75 108 THR A C 1
ATOM 888 O O . THR A 1 108 ? -12.252 -5.461 8.388 1.00 90.75 108 THR A O 1
ATOM 891 N N . PHE A 1 109 ? -11.990 -3.297 8.873 1.00 89.50 109 PHE A N 1
ATOM 892 C CA . PHE A 1 109 ? -12.045 -2.876 7.468 1.00 89.50 109 PHE A CA 1
ATOM 893 C C . PHE A 1 109 ? -10.820 -3.315 6.657 1.00 89.50 109 PHE A C 1
ATOM 895 O O . PHE A 1 109 ? -10.965 -3.659 5.480 1.00 89.50 109 PHE A O 1
ATOM 902 N N . TYR A 1 110 ? -9.634 -3.317 7.274 1.00 91.06 110 TYR A N 1
ATOM 903 C CA . TYR A 1 110 ? -8.380 -3.683 6.619 1.00 91.06 110 TYR A CA 1
ATOM 904 C C . TYR A 1 110 ? -8.302 -5.183 6.317 1.00 91.06 110 TYR A C 1
ATOM 906 O O . TYR A 1 110 ? -7.895 -5.572 5.222 1.00 91.06 110 TYR A O 1
ATOM 914 N N . PHE A 1 111 ? -8.682 -6.031 7.277 1.00 92.25 111 PHE A N 1
ATOM 915 C CA . PHE A 1 111 ? -8.606 -7.490 7.145 1.00 92.25 111 PHE A CA 1
ATOM 916 C C . PHE A 1 111 ? -9.872 -8.135 6.585 1.00 92.25 111 PHE A C 1
ATOM 918 O O . PHE A 1 111 ? -9.910 -9.356 6.430 1.00 92.25 111 PHE A O 1
ATOM 925 N N . GLU A 1 112 ? -10.887 -7.343 6.253 1.00 87.94 112 GLU A N 1
ATOM 926 C CA . GLU A 1 112 ? -12.056 -7.852 5.556 1.00 87.94 112 GLU A CA 1
ATOM 927 C C . GLU A 1 112 ? -11.661 -8.502 4.220 1.00 87.94 112 GLU A C 1
ATOM 929 O O . GLU A 1 112 ? -10.947 -7.912 3.405 1.00 87.94 112 GLU A O 1
ATOM 934 N N . ASN A 1 113 ? -12.217 -9.689 3.967 1.00 83.56 113 ASN A N 1
ATOM 935 C CA . ASN A 1 113 ? -12.183 -10.314 2.651 1.00 83.56 113 ASN A CA 1
ATOM 936 C C . ASN A 1 113 ? -13.298 -9.740 1.768 1.00 83.56 113 ASN A C 1
ATOM 938 O O . ASN A 1 113 ? -14.484 -9.970 2.015 1.00 83.56 113 ASN A O 1
ATOM 942 N N . TYR A 1 114 ? -12.931 -9.024 0.708 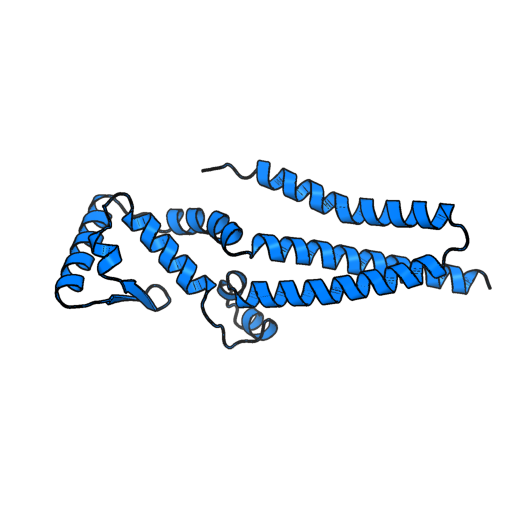1.00 82.81 114 TYR A N 1
ATOM 943 C CA . TYR A 1 114 ? -13.904 -8.496 -0.248 1.00 82.81 114 TYR A CA 1
ATOM 944 C C . TYR A 1 114 ? -14.084 -9.493 -1.398 1.00 82.81 114 TYR A C 1
ATOM 946 O O . TYR A 1 114 ? -13.161 -9.740 -2.167 1.00 82.81 114 TYR A O 1
ATOM 954 N N . GLU A 1 115 ? -15.294 -10.031 -1.573 1.00 81.25 115 GLU A N 1
ATOM 955 C CA . GLU A 1 115 ? -15.600 -11.025 -2.624 1.00 81.25 115 GLU A CA 1
ATOM 956 C C . GLU A 1 115 ? -15.627 -10.460 -4.061 1.00 81.25 115 GLU A C 1
ATOM 958 O O . GLU A 1 115 ? -15.966 -11.169 -5.008 1.00 81.25 115 GLU A O 1
ATOM 963 N N . CYS A 1 116 ? -15.292 -9.184 -4.256 1.00 79.88 116 CYS A N 1
ATOM 964 C CA . CYS A 1 116 ? -15.297 -8.540 -5.567 1.00 79.88 116 CYS A CA 1
ATOM 965 C C . CYS A 1 116 ? -13.887 -8.468 -6.166 1.00 79.88 116 CYS A C 1
ATOM 967 O O . CYS A 1 116 ? -12.887 -8.281 -5.471 1.00 79.88 116 CYS A O 1
ATOM 969 N N . LYS A 1 117 ? -13.790 -8.561 -7.497 1.00 79.62 117 LYS A N 1
ATOM 970 C CA . LYS A 1 117 ? -12.548 -8.196 -8.197 1.00 79.62 117 LYS A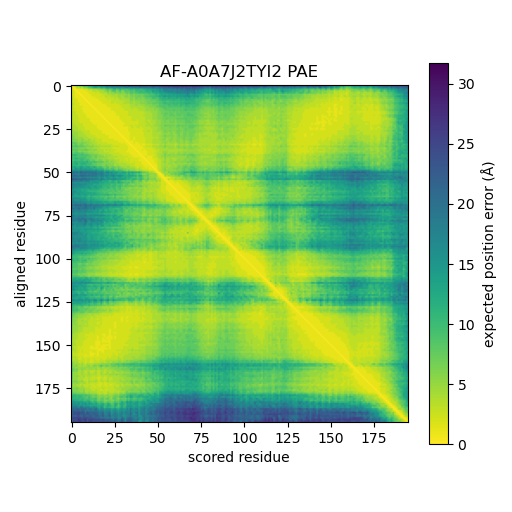 CA 1
ATOM 971 C C . LYS A 1 117 ? -12.370 -6.679 -8.164 1.00 79.62 117 LYS A C 1
ATOM 973 O O . LYS A 1 117 ? -13.354 -5.950 -8.164 1.00 79.62 117 LYS A O 1
ATOM 978 N N . LEU A 1 118 ? -11.130 -6.187 -8.251 1.00 75.31 118 LEU A N 1
ATOM 979 C CA . LEU A 1 118 ? -10.811 -4.748 -8.197 1.00 75.31 118 LEU A CA 1
ATOM 980 C C . LEU A 1 118 ? -11.725 -3.889 -9.095 1.00 75.31 118 LEU A C 1
ATOM 982 O O . LEU A 1 118 ? -12.263 -2.884 -8.646 1.00 75.31 118 LEU A O 1
ATOM 986 N N . GLN A 1 119 ? -11.976 -4.312 -10.337 1.00 79.69 119 GLN A N 1
ATOM 987 C CA . GLN A 1 119 ? -12.859 -3.590 -11.262 1.00 79.69 119 GLN A CA 1
ATOM 988 C C . GLN A 1 119 ? -14.334 -3.572 -10.817 1.00 79.69 119 GLN A C 1
ATOM 990 O O . GLN A 1 119 ? -15.022 -2.572 -11.012 1.00 79.69 119 GLN A O 1
ATOM 995 N N . GLU A 1 120 ? -14.816 -4.657 -10.216 1.00 83.50 120 GLU A N 1
ATOM 996 C CA . GLU A 1 120 ? -16.178 -4.770 -9.683 1.00 83.50 120 GLU A CA 1
ATOM 997 C C . GLU A 1 120 ? -16.322 -3.936 -8.405 1.00 83.50 120 GLU A C 1
ATOM 999 O O . GLU A 1 120 ? -17.255 -3.145 -8.304 1.00 83.50 120 GLU A O 1
ATOM 1004 N N . CYS A 1 121 ? -15.342 -3.989 -7.494 1.00 81.38 121 CYS A N 1
ATOM 1005 C CA . CYS A 1 121 ? -15.341 -3.167 -6.282 1.00 81.38 121 CYS A CA 1
ATOM 1006 C C . CYS A 1 121 ? -15.370 -1.660 -6.606 1.00 81.38 121 CYS A C 1
ATOM 1008 O O . CYS A 1 121 ? -16.073 -0.890 -5.949 1.00 81.38 121 CYS A O 1
ATOM 1010 N N . LEU A 1 122 ? -14.640 -1.237 -7.647 1.00 78.75 122 LEU A N 1
ATOM 1011 C CA . LEU A 1 122 ? -14.656 0.146 -8.135 1.00 78.75 122 LEU A CA 1
ATOM 1012 C C . LEU A 1 122 ? -16.014 0.535 -8.727 1.00 78.75 122 LEU A C 1
ATOM 1014 O O . LEU A 1 122 ? -16.489 1.649 -8.504 1.00 78.75 122 LEU A O 1
ATOM 1018 N N . LYS A 1 123 ? -16.646 -0.378 -9.472 1.00 82.88 123 LYS A N 1
ATOM 1019 C CA . LYS A 1 123 ? -17.962 -0.154 -10.080 1.00 82.88 123 LYS A CA 1
ATOM 1020 C C . LYS A 1 123 ? -19.049 0.007 -9.017 1.00 82.88 123 LYS A C 1
ATOM 1022 O O . LYS A 1 123 ? -19.882 0.903 -9.137 1.00 82.88 123 LYS A O 1
ATOM 1027 N N . ASP A 1 124 ? -18.972 -0.791 -7.959 1.00 83.94 124 ASP A N 1
ATOM 1028 C CA . ASP A 1 124 ? -19.910 -0.770 -6.835 1.00 83.94 124 ASP A CA 1
ATOM 1029 C C . ASP A 1 124 ? -19.605 0.344 -5.819 1.00 83.94 124 ASP A C 1
ATOM 1031 O O . ASP A 1 124 ? -20.262 0.439 -4.785 1.00 83.94 124 ASP A O 1
ATOM 1035 N N . ARG A 1 125 ? -18.619 1.209 -6.108 1.00 77.12 125 ARG A N 1
ATOM 1036 C CA . ARG A 1 125 ? -18.185 2.326 -5.250 1.00 77.12 125 ARG A CA 1
ATOM 1037 C C . ARG A 1 125 ? -17.811 1.892 -3.827 1.00 77.12 125 ARG A C 1
ATOM 1039 O O . ARG A 1 125 ? -17.941 2.678 -2.889 1.00 77.12 125 ARG A O 1
ATOM 1046 N N . LYS A 1 126 ? -17.298 0.670 -3.658 1.00 81.31 126 LYS A N 1
ATOM 1047 C CA . LYS A 1 126 ? -16.804 0.171 -2.368 1.00 81.31 126 LYS A CA 1
ATOM 1048 C C . LYS A 1 126 ? -15.434 0.777 -2.069 1.00 81.31 126 LYS A C 1
ATOM 1050 O O . LYS A 1 126 ? -14.408 0.130 -2.247 1.00 81.31 126 LYS A O 1
ATOM 1055 N N . LEU A 1 127 ? -15.416 2.043 -1.647 1.00 79.88 127 LEU A N 1
ATOM 1056 C CA . LEU A 1 127 ? -14.179 2.781 -1.361 1.00 79.88 127 LEU A CA 1
ATOM 1057 C C . LEU A 1 127 ? -13.361 2.147 -0.225 1.00 79.88 127 LEU A C 1
ATOM 1059 O O . LEU A 1 127 ? -12.138 2.233 -0.229 1.00 79.88 127 LEU A O 1
ATOM 1063 N N . GLU A 1 128 ? -14.020 1.442 0.693 1.00 82.81 128 GLU A N 1
ATOM 1064 C CA . GLU A 1 128 ? -13.393 0.664 1.771 1.00 82.81 128 GLU A CA 1
ATOM 1065 C C . GLU A 1 128 ? -12.395 -0.376 1.245 1.00 82.81 128 GLU A C 1
ATOM 1067 O O . GLU A 1 128 ? -11.405 -0.681 1.904 1.00 82.81 128 GLU A O 1
ATOM 1072 N N . TYR A 1 129 ? -12.597 -0.863 0.015 1.00 86.44 129 TYR A N 1
ATOM 1073 C CA . TYR A 1 129 ? -11.681 -1.794 -0.630 1.00 86.44 129 TYR A CA 1
ATOM 1074 C C . TYR A 1 129 ? -10.265 -1.221 -0.764 1.00 86.44 129 TYR A C 1
ATOM 1076 O O . TYR A 1 129 ? -9.297 -1.960 -0.608 1.00 86.44 129 TYR A O 1
ATOM 1084 N N . PHE A 1 130 ? -10.111 0.088 -0.992 1.00 85.19 130 PHE A N 1
ATOM 1085 C CA . PHE A 1 130 ? -8.790 0.722 -1.084 1.00 85.19 130 PHE A CA 1
ATOM 1086 C C . PHE A 1 130 ? -7.995 0.652 0.223 1.00 85.19 130 PHE A C 1
ATOM 1088 O O . PHE A 1 130 ? -6.768 0.735 0.194 1.00 85.19 130 PHE A O 1
ATOM 1095 N N . LEU A 1 131 ? -8.689 0.490 1.351 1.00 86.06 131 LEU A N 1
ATOM 1096 C CA . LEU A 1 131 ? -8.091 0.362 2.674 1.00 86.06 131 LEU A CA 1
ATOM 1097 C C . LEU A 1 131 ? -7.840 -1.100 3.066 1.00 86.06 131 LEU A C 1
ATOM 1099 O O . LEU A 1 131 ? -7.432 -1.360 4.190 1.00 86.06 131 LEU A O 1
ATOM 1103 N N . SER A 1 132 ? -8.098 -2.053 2.169 1.00 91.62 132 SER A N 1
ATOM 1104 C CA . SER A 1 132 ? -8.026 -3.481 2.469 1.00 91.62 132 SER A CA 1
ATOM 1105 C C . SER A 1 132 ? -6.660 -4.100 2.179 1.00 91.62 132 SER A C 1
ATOM 1107 O O . SER A 1 132 ? -5.916 -3.682 1.281 1.00 91.62 132 SER A O 1
ATOM 1109 N N . LEU A 1 133 ? -6.377 -5.200 2.875 1.00 92.00 133 LEU A N 1
ATOM 1110 C CA . LEU A 1 133 ? -5.242 -6.073 2.606 1.00 92.00 133 LEU A CA 1
ATOM 1111 C C . LEU A 1 133 ? -5.273 -6.633 1.174 1.00 92.00 133 LEU A C 1
ATOM 1113 O O . LEU A 1 133 ? -4.221 -6.818 0.557 1.00 92.00 133 LEU A O 1
ATOM 1117 N N . ASP A 1 134 ? -6.459 -6.905 0.631 1.00 90.94 134 ASP A N 1
ATOM 1118 C CA . ASP A 1 134 ? -6.610 -7.441 -0.723 1.00 90.94 134 ASP A CA 1
ATOM 1119 C C . ASP A 1 134 ? -6.188 -6.427 -1.788 1.00 90.94 134 ASP A C 1
ATOM 1121 O O . ASP A 1 134 ? -5.502 -6.784 -2.751 1.00 90.94 134 ASP A O 1
ATOM 1125 N N . PHE A 1 135 ? -6.514 -5.147 -1.594 1.00 90.88 135 PHE A N 1
ATOM 1126 C CA . PHE A 1 135 ? -6.017 -4.082 -2.461 1.00 90.88 135 PHE A CA 1
ATOM 1127 C C . PHE A 1 135 ? -4.493 -3.961 -2.382 1.00 90.88 135 PHE A C 1
ATOM 1129 O O . PHE A 1 135 ? -3.834 -3.948 -3.425 1.00 90.88 135 PHE A O 1
ATOM 1136 N N . HIS A 1 136 ? -3.918 -3.972 -1.175 1.00 91.94 136 HIS A N 1
ATOM 1137 C CA . HIS A 1 136 ? -2.464 -3.967 -0.988 1.00 91.94 136 HIS A CA 1
ATOM 1138 C C . HIS A 1 136 ? -1.781 -5.126 -1.738 1.00 91.94 136 HIS A C 1
ATOM 1140 O O . HIS A 1 136 ? -0.828 -4.913 -2.493 1.00 91.94 136 HIS A O 1
ATOM 1146 N N . LYS A 1 137 ? -2.295 -6.357 -1.595 1.00 92.62 137 LYS A N 1
ATOM 1147 C CA . LYS A 1 137 ? -1.781 -7.543 -2.304 1.00 92.62 137 LYS A CA 1
ATOM 1148 C C . LYS A 1 137 ? -1.858 -7.376 -3.821 1.00 92.62 137 LYS A C 1
ATOM 1150 O O . LYS A 1 137 ? -0.879 -7.666 -4.512 1.00 92.62 137 LYS A O 1
ATOM 1155 N N . ASN A 1 138 ? -2.984 -6.883 -4.335 1.00 91.88 138 ASN A N 1
ATOM 1156 C CA . ASN A 1 138 ? -3.175 -6.674 -5.767 1.00 91.88 138 ASN A CA 1
ATOM 1157 C C . ASN A 1 138 ? -2.201 -5.632 -6.321 1.00 91.88 138 ASN A C 1
ATOM 1159 O O . ASN A 1 138 ? -1.508 -5.908 -7.298 1.00 91.88 138 ASN A O 1
ATOM 1163 N N . ILE A 1 139 ? -2.077 -4.469 -5.679 1.00 91.81 139 ILE A N 1
ATOM 1164 C CA . ILE A 1 139 ? -1.126 -3.429 -6.094 1.00 91.81 139 ILE A CA 1
ATOM 1165 C C . ILE A 1 139 ? 0.317 -3.940 -6.023 1.00 91.81 139 ILE A C 1
ATOM 1167 O O . ILE A 1 139 ? 1.083 -3.739 -6.968 1.00 91.81 139 ILE A O 1
ATOM 1171 N N . SER A 1 140 ? 0.669 -4.679 -4.968 1.00 93.31 140 SER A N 1
ATOM 1172 C CA . SER A 1 140 ? 1.980 -5.320 -4.836 1.00 93.31 140 SER A CA 1
ATOM 1173 C C . SER A 1 140 ? 2.256 -6.288 -5.991 1.00 93.31 140 SER A C 1
ATOM 1175 O O . SER A 1 140 ? 3.332 -6.255 -6.591 1.00 93.31 140 SER A O 1
ATOM 1177 N N . GLN A 1 141 ? 1.280 -7.108 -6.384 1.00 94.44 141 GLN A N 1
ATOM 1178 C CA . GLN A 1 141 ? 1.417 -8.009 -7.528 1.00 94.44 141 GLN A CA 1
ATOM 1179 C C . GLN A 1 141 ? 1.529 -7.251 -8.861 1.00 94.44 141 GLN A C 1
ATOM 1181 O O . GLN A 1 141 ? 2.407 -7.565 -9.667 1.00 94.44 141 GLN A O 1
ATOM 1186 N N . LEU A 1 142 ? 0.701 -6.225 -9.081 1.00 94.00 142 LEU A N 1
ATOM 1187 C CA . LEU A 1 142 ? 0.783 -5.353 -10.257 1.00 94.00 142 LEU A CA 1
ATOM 1188 C C . LEU A 1 142 ? 2.156 -4.677 -10.365 1.00 94.00 142 LEU A C 1
ATOM 1190 O O . LEU A 1 142 ? 2.737 -4.653 -11.452 1.00 94.00 142 LEU A O 1
ATOM 1194 N N . SER A 1 143 ? 2.713 -4.196 -9.250 1.00 93.88 143 SER A N 1
ATOM 1195 C CA . SER A 1 143 ? 4.040 -3.571 -9.229 1.00 93.88 143 SER A CA 1
ATOM 1196 C C . SER A 1 143 ? 5.122 -4.521 -9.759 1.00 93.88 143 SER A C 1
ATOM 1198 O O . SER A 1 143 ? 5.955 -4.117 -10.568 1.00 93.88 143 SER A O 1
ATOM 1200 N N . LYS A 1 144 ? 5.061 -5.815 -9.415 1.00 95.00 144 LYS A N 1
ATOM 1201 C CA . LYS A 1 144 ? 6.011 -6.827 -9.907 1.00 95.00 144 LYS A CA 1
ATOM 1202 C C . LYS A 1 144 ? 5.922 -7.007 -11.422 1.00 95.00 144 LYS A C 1
ATOM 1204 O O . LYS A 1 144 ? 6.956 -7.107 -12.078 1.00 95.00 144 LYS A O 1
ATOM 1209 N N . TYR A 1 145 ? 4.717 -7.010 -11.995 1.00 95.88 145 TYR A N 1
ATOM 1210 C CA . TYR A 1 145 ? 4.552 -7.097 -13.451 1.00 95.88 145 TYR A CA 1
ATOM 1211 C C . TYR A 1 145 ? 5.130 -5.874 -14.168 1.00 95.88 145 TYR A C 1
ATOM 1213 O O . TYR A 1 145 ? 5.833 -6.027 -15.168 1.00 95.88 145 TYR A O 1
ATOM 1221 N N . PHE A 1 146 ? 4.899 -4.671 -13.638 1.00 96.00 146 PHE A N 1
ATOM 1222 C CA . PHE A 1 146 ? 5.463 -3.449 -14.215 1.00 96.00 146 PHE A CA 1
ATOM 1223 C C . PHE A 1 146 ? 6.981 -3.352 -14.048 1.00 96.00 146 PHE A C 1
ATOM 1225 O O . PHE A 1 146 ? 7.642 -2.848 -14.951 1.00 96.00 146 PHE A O 1
ATOM 1232 N N . LEU A 1 147 ? 7.552 -3.905 -12.973 1.00 95.56 147 LEU A N 1
ATOM 1233 C CA . LEU A 1 147 ? 9.003 -4.036 -12.828 1.00 95.56 147 LEU A CA 1
ATOM 1234 C C . LEU A 1 147 ? 9.598 -4.914 -13.934 1.00 95.56 147 LEU A C 1
ATOM 1236 O O . LEU A 1 147 ? 10.572 -4.527 -14.577 1.00 95.56 147 LEU A O 1
ATOM 1240 N N . ILE A 1 148 ? 8.995 -6.080 -14.187 1.00 97.06 148 ILE A N 1
ATOM 1241 C CA . ILE A 1 148 ? 9.436 -6.986 -15.257 1.00 97.06 148 ILE A CA 1
ATOM 1242 C C . ILE A 1 148 ? 9.337 -6.285 -16.619 1.00 97.06 148 ILE A C 1
ATOM 1244 O O . ILE A 1 148 ? 10.280 -6.344 -17.409 1.00 97.06 148 ILE A O 1
ATOM 1248 N N . ALA A 1 149 ? 8.233 -5.579 -16.879 1.00 96.00 149 ALA A N 1
ATOM 1249 C CA . ALA A 1 149 ? 8.058 -4.803 -18.103 1.00 96.00 149 ALA A CA 1
ATOM 1250 C C . ALA A 1 149 ? 9.121 -3.698 -18.243 1.00 96.00 149 ALA A C 1
ATOM 1252 O O . ALA A 1 149 ? 9.716 -3.560 -19.311 1.00 96.00 149 ALA A O 1
ATOM 1253 N N . ALA A 1 150 ? 9.410 -2.958 -17.169 1.00 95.94 150 ALA A N 1
ATOM 1254 C CA . ALA A 1 150 ? 10.433 -1.915 -17.158 1.00 95.94 150 ALA A CA 1
ATOM 1255 C C . ALA A 1 150 ? 11.827 -2.481 -17.451 1.00 95.94 150 ALA A C 1
ATOM 1257 O O . ALA A 1 150 ? 12.557 -1.919 -18.264 1.00 95.94 150 ALA A O 1
ATOM 1258 N N . ILE A 1 151 ? 12.182 -3.631 -16.869 1.00 96.56 151 ILE A N 1
ATOM 1259 C CA . ILE A 1 151 ? 13.451 -4.313 -17.164 1.00 96.56 151 ILE A CA 1
ATOM 1260 C C . ILE A 1 151 ? 13.505 -4.732 -18.640 1.00 96.56 151 ILE A C 1
ATOM 1262 O O . ILE A 1 151 ? 14.496 -4.462 -19.319 1.00 96.56 151 ILE A O 1
ATOM 1266 N N . ALA A 1 152 ? 12.439 -5.346 -19.161 1.00 97.31 152 ALA A N 1
ATOM 1267 C CA . ALA A 1 152 ? 12.384 -5.798 -20.549 1.00 97.31 152 ALA A CA 1
ATOM 1268 C C . ALA A 1 152 ? 12.523 -4.631 -21.544 1.00 97.31 152 ALA A C 1
ATOM 1270 O O . ALA A 1 152 ? 13.371 -4.676 -22.438 1.00 97.31 152 ALA A O 1
ATOM 1271 N N . PHE A 1 153 ? 11.748 -3.556 -21.368 1.00 96.81 153 PHE A N 1
ATOM 1272 C CA . PHE A 1 153 ? 11.840 -2.370 -22.224 1.00 96.81 153 PHE A CA 1
ATOM 1273 C C . PHE A 1 153 ? 13.165 -1.626 -22.050 1.00 96.81 153 PHE A C 1
ATOM 1275 O O . PHE A 1 153 ? 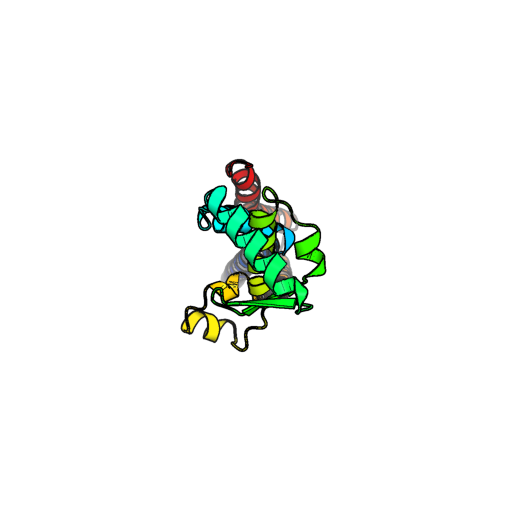13.716 -1.151 -23.041 1.00 96.81 153 PHE A O 1
ATOM 1282 N N . GLY A 1 154 ? 13.718 -1.581 -20.836 1.00 95.25 154 GLY A N 1
ATOM 1283 C CA . GLY A 1 154 ? 15.031 -0.998 -20.565 1.00 95.25 154 GLY A CA 1
ATOM 1284 C C . GLY A 1 154 ? 16.154 -1.720 -21.313 1.00 95.25 154 GLY A C 1
ATOM 1285 O O . GLY A 1 154 ? 16.981 -1.075 -21.956 1.00 95.25 154 GLY A O 1
ATOM 1286 N N . LEU A 1 155 ? 16.151 -3.058 -21.319 1.00 95.19 155 LEU A N 1
ATOM 1287 C CA . LEU A 1 155 ? 17.124 -3.855 -22.076 1.00 95.19 155 LEU A CA 1
ATOM 1288 C C . LEU A 1 155 ? 16.990 -3.645 -23.590 1.00 95.19 155 LEU A C 1
ATOM 1290 O O . LEU A 1 155 ? 17.990 -3.414 -24.272 1.00 95.19 155 LEU A O 1
ATOM 1294 N N . LEU A 1 156 ? 15.764 -3.671 -24.122 1.00 94.81 156 LEU A N 1
ATOM 1295 C CA . LEU A 1 156 ? 15.515 -3.410 -25.545 1.00 94.81 156 LEU A CA 1
ATOM 1296 C C . LEU A 1 156 ? 15.944 -1.991 -25.951 1.00 94.81 156 LEU A C 1
ATOM 1298 O O . LEU A 1 156 ? 16.533 -1.786 -27.019 1.00 94.81 156 LEU A O 1
ATOM 1302 N N . TYR A 1 157 ? 15.689 -1.008 -25.087 1.00 94.56 157 TYR A N 1
ATOM 1303 C CA . TYR A 1 157 ? 16.118 0.370 -25.288 1.00 94.56 157 TYR A CA 1
ATOM 1304 C C . TYR A 1 157 ? 17.648 0.487 -25.325 1.00 94.56 157 TYR A C 1
ATOM 1306 O O . TYR A 1 157 ? 18.195 1.097 -26.246 1.00 94.56 157 TYR A O 1
ATOM 1314 N N . LEU A 1 158 ? 18.350 -0.175 -24.400 1.00 92.69 158 LEU A N 1
ATOM 1315 C CA . LEU A 1 158 ? 19.814 -0.196 -24.355 1.00 92.69 158 LEU A CA 1
ATOM 1316 C C . LEU A 1 158 ? 20.444 -0.786 -25.618 1.00 92.69 158 LEU A C 1
ATOM 1318 O O . LEU A 1 158 ? 21.401 -0.216 -26.145 1.00 92.69 158 LEU A O 1
ATOM 1322 N N . ILE A 1 159 ? 19.892 -1.891 -26.129 1.00 92.00 159 ILE A N 1
ATOM 1323 C CA . ILE A 1 159 ? 20.359 -2.530 -27.371 1.00 92.00 159 ILE A CA 1
ATOM 1324 C C . ILE A 1 159 ? 20.195 -1.582 -28.570 1.00 92.00 159 ILE A C 1
ATOM 1326 O O . ILE A 1 159 ? 21.014 -1.583 -29.488 1.00 92.00 159 ILE A O 1
ATOM 1330 N N . SER A 1 160 ? 19.174 -0.724 -28.551 1.00 90.81 160 SER A N 1
ATOM 1331 C CA . SER A 1 160 ? 18.893 0.210 -29.647 1.00 90.81 160 SER A CA 1
ATOM 1332 C C . SER A 1 160 ? 19.907 1.364 -29.746 1.00 90.81 160 SER A C 1
ATOM 1334 O O . SER A 1 160 ? 20.064 1.971 -30.817 1.00 90.81 160 SER A O 1
ATOM 1336 N N . ILE A 1 161 ? 20.622 1.671 -28.658 1.00 90.88 161 ILE A N 1
ATOM 1337 C CA . ILE A 1 161 ? 21.652 2.717 -28.587 1.00 90.88 161 ILE A CA 1
ATOM 1338 C C . ILE A 1 161 ? 23.031 2.121 -28.905 1.00 90.88 161 ILE A C 1
ATOM 1340 O O . ILE A 1 161 ? 23.418 1.093 -28.356 1.00 90.88 161 ILE A O 1
ATOM 1344 N N . GLU A 1 162 ? 23.796 2.782 -29.775 1.00 86.25 162 GLU A N 1
ATOM 1345 C CA . GLU A 1 162 ? 25.122 2.306 -30.215 1.00 86.25 162 GLU A CA 1
ATOM 1346 C C . GLU A 1 162 ? 26.224 2.558 -29.189 1.00 86.25 162 GLU A C 1
ATOM 1348 O O . GLU A 1 162 ? 27.000 1.660 -28.881 1.00 86.25 162 GLU A O 1
ATOM 1353 N N . THR A 1 163 ? 26.308 3.781 -28.673 1.00 90.62 163 THR A N 1
ATOM 1354 C CA . THR A 1 163 ? 27.430 4.235 -27.852 1.00 90.62 163 THR A CA 1
ATOM 1355 C C . THR A 1 163 ? 27.127 4.062 -26.369 1.00 90.62 163 THR A C 1
ATOM 1357 O O . THR A 1 163 ? 26.030 4.365 -25.895 1.00 90.62 163 THR A O 1
ATOM 1360 N N . LEU A 1 164 ? 28.122 3.595 -25.611 1.00 89.31 164 LEU A N 1
ATOM 1361 C CA . LEU A 1 164 ? 28.008 3.411 -24.162 1.00 89.31 164 LEU A CA 1
ATOM 1362 C C . LEU A 1 164 ? 27.718 4.735 -23.439 1.00 89.31 164 LEU A C 1
ATOM 1364 O O . LEU A 1 164 ? 26.882 4.780 -22.543 1.00 89.31 164 LEU A O 1
ATOM 1368 N N . GLU A 1 165 ? 28.350 5.821 -23.881 1.00 91.69 165 GLU A N 1
ATOM 1369 C CA . GLU A 1 165 ? 28.143 7.163 -23.331 1.00 91.69 165 GLU A CA 1
ATOM 1370 C C . GLU A 1 165 ? 26.679 7.610 -23.462 1.00 91.69 165 GLU A C 1
ATOM 1372 O O . GLU A 1 165 ? 26.054 8.013 -22.482 1.00 91.69 165 GLU A O 1
ATOM 1377 N N . SER A 1 166 ? 26.074 7.427 -24.642 1.00 88.81 166 SER A N 1
ATOM 1378 C CA . SER A 1 166 ? 24.661 7.754 -24.848 1.00 88.81 166 SER A CA 1
ATOM 1379 C C . SER A 1 166 ? 23.718 6.820 -24.082 1.00 88.81 166 SER A C 1
ATOM 1381 O O . SER A 1 166 ? 22.636 7.253 -23.689 1.00 88.81 166 SER A O 1
ATOM 1383 N N . ARG A 1 167 ? 24.104 5.559 -23.829 1.00 91.38 167 ARG A N 1
ATOM 1384 C CA . ARG A 1 167 ? 23.329 4.634 -22.976 1.00 91.38 167 ARG A CA 1
ATOM 1385 C C . ARG A 1 167 ? 23.272 5.128 -21.535 1.00 91.38 167 ARG A C 1
ATOM 1387 O O . ARG A 1 167 ? 22.190 5.205 -20.967 1.00 91.38 167 ARG A O 1
ATOM 1394 N N . ILE A 1 168 ? 24.421 5.484 -20.964 1.00 91.94 168 ILE A N 1
ATOM 1395 C CA . ILE A 1 168 ? 24.508 5.951 -19.576 1.00 91.94 168 ILE A CA 1
ATOM 1396 C C . ILE A 1 168 ? 23.761 7.276 -19.417 1.00 91.94 168 ILE A C 1
ATOM 1398 O O . ILE A 1 168 ? 22.942 7.411 -18.510 1.00 91.94 168 ILE A O 1
ATOM 1402 N N . LEU A 1 169 ? 23.985 8.226 -20.330 1.00 92.25 169 LEU A N 1
ATOM 1403 C CA . LEU A 1 169 ? 23.342 9.537 -20.278 1.00 92.25 169 LEU A CA 1
ATOM 1404 C C . LEU A 1 169 ? 21.814 9.434 -20.400 1.00 92.25 169 LEU A C 1
ATOM 1406 O O . LEU A 1 169 ? 21.089 10.047 -19.620 1.00 92.25 169 LEU A O 1
ATOM 1410 N N . SER A 1 170 ? 21.311 8.622 -21.335 1.00 90.56 170 SER A N 1
ATOM 1411 C CA . SER A 1 170 ? 19.864 8.443 -21.516 1.00 90.56 170 SER A CA 1
ATOM 1412 C C . SER A 1 170 ? 19.190 7.735 -20.342 1.00 90.56 170 SER A C 1
ATOM 1414 O O . SER A 1 170 ? 18.144 8.196 -19.888 1.00 90.56 170 SER A O 1
ATOM 1416 N N . LEU A 1 171 ? 19.790 6.663 -19.810 1.00 91.31 171 LEU A N 1
ATOM 1417 C CA . LEU A 1 171 ? 19.287 6.018 -18.598 1.00 91.31 171 LEU A CA 1
ATOM 1418 C C . LEU A 1 171 ? 19.261 7.001 -17.429 1.00 91.31 171 LEU A C 1
ATOM 1420 O O . LEU A 1 171 ? 18.243 7.093 -16.751 1.00 91.31 171 LEU A O 1
ATOM 1424 N N . GLY A 1 172 ? 20.340 7.762 -17.227 1.00 90.88 172 GLY A N 1
ATOM 1425 C CA . GLY A 1 172 ? 20.421 8.769 -16.171 1.00 90.88 172 GLY A CA 1
ATOM 1426 C C . GLY A 1 172 ? 19.277 9.779 -16.244 1.00 90.88 172 GLY A C 1
ATOM 1427 O O . GLY A 1 172 ? 18.607 10.012 -15.243 1.00 90.88 172 GLY A O 1
ATOM 1428 N N . ILE A 1 173 ? 18.986 10.309 -17.435 1.00 91.44 173 ILE A N 1
ATOM 1429 C CA . ILE A 1 173 ? 17.862 11.236 -17.644 1.00 91.44 173 ILE A CA 1
ATOM 1430 C C . ILE A 1 173 ? 16.524 10.572 -17.291 1.00 91.44 173 ILE A C 1
ATOM 1432 O O . ILE A 1 173 ? 15.721 11.169 -16.578 1.00 91.44 173 ILE A O 1
ATOM 1436 N N . ILE A 1 174 ? 16.282 9.338 -17.745 1.00 92.00 174 ILE A N 1
ATOM 1437 C CA . ILE A 1 174 ? 15.031 8.616 -17.458 1.00 92.00 174 ILE A CA 1
ATOM 1438 C C . ILE A 1 174 ? 14.881 8.350 -15.955 1.00 92.00 174 ILE A C 1
ATOM 1440 O O . ILE A 1 174 ? 13.807 8.577 -15.398 1.00 92.00 174 ILE A O 1
ATOM 1444 N N . PHE A 1 175 ? 15.946 7.926 -15.275 1.00 89.62 175 PHE A N 1
ATOM 1445 C CA . PHE A 1 175 ? 15.923 7.719 -13.828 1.00 89.62 175 PHE A CA 1
ATOM 1446 C C . PHE A 1 175 ? 15.673 9.019 -13.070 1.00 89.62 175 PHE A C 1
ATOM 1448 O O . PHE A 1 175 ? 14.840 9.033 -12.175 1.00 89.62 175 PHE A O 1
ATOM 1455 N N . VAL A 1 176 ? 16.317 10.125 -13.449 1.00 89.62 176 VAL A N 1
ATOM 1456 C CA . VAL A 1 176 ? 16.066 11.428 -12.816 1.00 89.62 176 VAL A CA 1
ATOM 1457 C C . VAL A 1 176 ? 14.613 11.859 -13.029 1.00 89.62 176 VAL A C 1
ATOM 1459 O O . VAL A 1 176 ? 13.933 12.193 -12.064 1.00 89.62 176 VAL A O 1
ATOM 1462 N N . LEU A 1 177 ? 14.095 11.785 -14.258 1.00 88.25 177 LEU A N 1
ATOM 1463 C CA . LEU A 1 177 ? 12.713 12.177 -14.561 1.00 88.25 177 LEU A CA 1
ATOM 1464 C C . LEU A 1 177 ? 11.675 11.339 -13.805 1.00 8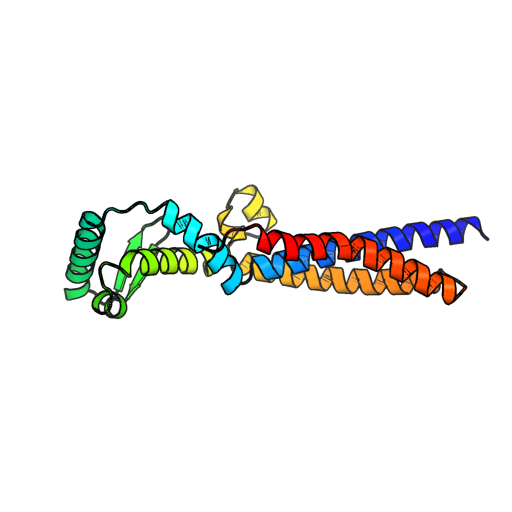8.25 177 LEU A C 1
ATOM 1466 O O . LEU A 1 177 ? 10.649 11.870 -13.388 1.00 88.25 177 LEU A O 1
ATOM 1470 N N . THR A 1 178 ? 11.935 10.045 -13.619 1.00 87.75 178 THR A N 1
ATOM 1471 C CA . THR A 1 178 ? 11.026 9.145 -12.891 1.00 87.75 178 THR A CA 1
ATOM 1472 C C . THR A 1 178 ? 11.186 9.215 -11.375 1.00 87.75 178 THR A C 1
ATOM 1474 O O . THR A 1 178 ? 10.207 9.014 -10.660 1.00 87.75 178 THR A O 1
ATOM 1477 N N . ALA A 1 179 ? 12.382 9.525 -10.869 1.00 83.19 179 ALA A N 1
ATOM 1478 C CA . ALA A 1 179 ? 12.665 9.595 -9.438 1.00 83.19 179 ALA A CA 1
ATOM 1479 C C . ALA A 1 179 ? 12.301 10.948 -8.813 1.00 83.19 179 ALA A C 1
ATOM 1481 O O . ALA A 1 179 ? 11.902 10.980 -7.652 1.00 83.19 179 ALA A O 1
ATOM 1482 N N . VAL A 1 180 ? 12.405 12.062 -9.549 1.00 80.00 180 VAL A N 1
ATOM 1483 C CA . VAL A 1 180 ? 12.095 13.410 -9.028 1.00 80.00 180 VAL A CA 1
ATOM 1484 C C . VAL A 1 180 ? 10.703 13.486 -8.379 1.00 80.00 180 VAL A C 1
ATOM 1486 O O . VAL A 1 180 ? 10.623 13.964 -7.247 1.00 80.00 180 VAL A O 1
ATOM 1489 N N . PRO A 1 181 ? 9.621 12.967 -8.995 1.00 71.06 181 PRO A N 1
ATOM 1490 C CA . PRO A 1 181 ? 8.312 12.933 -8.347 1.00 71.06 181 PRO A CA 1
ATOM 1491 C C . PRO A 1 181 ? 8.304 12.159 -7.023 1.00 71.06 181 PRO A C 1
ATOM 1493 O O . PRO A 1 181 ? 7.611 12.557 -6.097 1.00 71.06 181 PRO A O 1
ATOM 1496 N N . TYR A 1 182 ? 9.086 11.082 -6.912 1.00 70.50 182 TYR A N 1
ATOM 1497 C CA . TYR A 1 182 ? 9.154 10.262 -5.701 1.00 70.50 182 TYR A CA 1
ATOM 1498 C C . TYR A 1 182 ? 9.877 10.987 -4.559 1.00 70.50 182 TYR A C 1
ATOM 1500 O O . TYR A 1 182 ? 9.374 11.025 -3.440 1.00 70.50 182 TYR A O 1
ATOM 1508 N N . PHE A 1 183 ? 11.003 11.646 -4.850 1.00 70.12 183 PHE A N 1
ATOM 1509 C CA . PHE A 1 183 ? 11.717 12.456 -3.857 1.00 70.12 183 PHE A CA 1
ATOM 1510 C C . PHE A 1 183 ? 10.845 13.583 -3.294 1.00 70.12 183 PHE A C 1
ATOM 1512 O O . PHE A 1 183 ? 10.891 13.857 -2.099 1.00 70.12 183 PHE A O 1
ATOM 1519 N N . ILE A 1 184 ? 10.016 14.217 -4.127 1.00 66.12 184 ILE A N 1
ATOM 1520 C CA . ILE A 1 184 ? 9.098 15.272 -3.674 1.00 66.12 184 ILE A CA 1
ATOM 1521 C C . ILE A 1 184 ? 8.046 14.714 -2.699 1.00 66.12 184 ILE A C 1
ATOM 1523 O O . ILE A 1 184 ? 7.624 15.424 -1.788 1.00 66.12 184 ILE A O 1
ATOM 1527 N N . ILE A 1 185 ? 7.648 13.446 -2.840 1.00 63.28 185 ILE A N 1
ATOM 1528 C CA . ILE A 1 185 ? 6.625 12.826 -1.989 1.00 63.28 185 ILE A CA 1
ATOM 1529 C C . ILE A 1 185 ? 7.162 12.513 -0.588 1.00 63.28 185 ILE A C 1
ATOM 1531 O O . ILE A 1 185 ? 6.478 12.828 0.386 1.00 63.28 185 ILE A O 1
ATOM 1535 N N . ASP A 1 186 ? 8.390 12.006 -0.461 1.00 60.88 186 ASP A N 1
ATOM 1536 C CA . ASP A 1 186 ? 9.026 11.824 0.857 1.00 60.88 186 ASP A CA 1
ATOM 1537 C C . ASP A 1 186 ? 9.177 13.168 1.598 1.00 60.88 186 ASP A C 1
ATOM 1539 O O . ASP A 1 186 ? 8.952 13.247 2.804 1.00 60.88 186 ASP A O 1
ATOM 1543 N N . TYR A 1 187 ? 9.450 14.260 0.875 1.00 59.22 187 TYR A N 1
ATOM 1544 C CA . TYR A 1 187 ? 9.428 15.612 1.448 1.00 59.22 187 TYR A CA 1
ATOM 1545 C C . TYR A 1 187 ? 8.015 16.110 1.782 1.00 59.22 187 TYR A C 1
ATOM 1547 O O . TYR A 1 187 ? 7.846 16.876 2.727 1.00 59.22 187 TYR A O 1
ATOM 1555 N N . SER A 1 188 ? 6.987 15.681 1.046 1.00 51.69 188 SER A N 1
ATOM 1556 C CA . SER A 1 188 ? 5.599 16.049 1.346 1.00 51.69 188 SER A CA 1
ATOM 1557 C C . SER A 1 188 ? 5.067 15.383 2.617 1.00 51.69 188 SER A C 1
ATOM 1559 O O . SER A 1 188 ? 4.233 15.973 3.297 1.00 51.69 188 SER A O 1
ATOM 1561 N N . ALA A 1 189 ? 5.601 14.219 3.006 1.00 52.34 189 ALA A N 1
ATOM 1562 C CA . ALA A 1 189 ? 5.316 13.618 4.309 1.00 52.34 189 ALA A CA 1
ATOM 1563 C C . ALA A 1 189 ? 5.791 14.506 5.477 1.00 52.34 189 ALA A C 1
ATOM 1565 O O . ALA A 1 189 ? 5.188 14.471 6.541 1.00 52.34 189 ALA A O 1
ATOM 1566 N N . LEU A 1 190 ? 6.801 15.361 5.257 1.00 47.47 190 LEU A N 1
ATOM 1567 C CA . LEU A 1 190 ? 7.272 16.372 6.213 1.00 47.47 190 LEU A CA 1
ATOM 1568 C C . LEU A 1 190 ? 6.313 17.574 6.345 1.00 47.47 190 LEU A C 1
ATOM 1570 O O . LEU A 1 190 ? 6.433 18.363 7.277 1.00 47.47 190 LEU A O 1
ATOM 1574 N N . LEU A 1 191 ? 5.382 17.736 5.397 1.00 48.50 191 LEU A N 1
ATOM 1575 C CA . LEU A 1 191 ? 4.349 18.780 5.399 1.00 48.50 191 LEU A CA 1
ATOM 1576 C C . LEU A 1 191 ? 3.032 18.306 6.026 1.00 48.50 191 LEU A C 1
ATOM 1578 O O . LEU A 1 191 ? 2.131 19.122 6.222 1.00 48.50 191 LEU A O 1
ATOM 1582 N N . ILE A 1 192 ? 2.903 17.010 6.324 1.00 52.44 192 ILE A N 1
ATOM 1583 C CA . ILE A 1 192 ? 1.781 16.486 7.099 1.00 52.44 192 ILE A CA 1
ATOM 1584 C C . ILE A 1 192 ? 2.170 16.661 8.571 1.00 52.44 192 ILE A C 1
ATOM 1586 O O . ILE A 1 192 ? 3.130 16.022 9.001 1.00 52.44 192 ILE A O 1
ATOM 1590 N N . PRO A 1 193 ? 1.499 17.546 9.330 1.00 43.38 193 PRO A N 1
ATOM 1591 C CA . PRO A 1 193 ? 1.835 17.758 10.731 1.00 43.38 193 PRO A CA 1
ATOM 1592 C C . PRO A 1 193 ? 1.719 16.435 11.493 1.00 43.38 193 PRO A C 1
ATOM 1594 O O . PRO A 1 193 ? 0.712 15.733 11.374 1.00 43.38 193 PRO A O 1
ATOM 1597 N N . GLU A 1 194 ? 2.769 16.089 12.240 1.00 52.06 194 GLU A N 1
ATOM 1598 C CA . GLU A 1 194 ? 2.690 15.023 13.237 1.00 52.06 194 GLU A CA 1
ATOM 1599 C C . GLU A 1 194 ? 1.644 15.430 14.293 1.00 52.06 194 GLU A C 1
ATOM 1601 O O . GLU A 1 194 ? 1.638 16.599 14.698 1.00 52.06 194 GLU A O 1
ATOM 1606 N N . PRO A 1 195 ? 0.728 14.525 14.683 1.00 49.50 195 PRO A N 1
ATOM 1607 C CA . PRO A 1 195 ? -0.198 14.769 15.784 1.00 49.50 195 PRO A CA 1
ATOM 1608 C C . PRO A 1 195 ? 0.525 14.850 17.134 1.00 49.50 195 PRO A C 1
ATOM 1610 O O . PRO A 1 195 ? 1.493 14.081 17.341 1.00 49.50 195 PRO A O 1
#

pLDDT: mean 85.88, std 10.02, range [43.38, 97.31]

Secondary structure (DSSP, 8-state):
-HHHHHHHHHHHHHHHHHHHHHHHHHHHHHHHTSHHHHHHHHHHHHHHH----HHHHHHHHHHHHHHTTT-SEEEEEESEEEEEEHHHHHH--TTTHHHHHHHHHHHHHHH----S-HHHHHHTT-GGGGGSHHHHHHHHHHHHHHHHHHHHHHHHHHHH---HHHHHHHHHHHHHHHHHHHHHHHHHHTTS---

Solvent-accessible surface area (backbone atoms only — not comparable to full-atom values): 10747 Å² total; per-residue (Å²): 119,66,66,67,51,53,50,50,39,52,55,30,46,51,51,19,49,51,28,43,41,50,21,55,52,31,48,50,50,32,53,50,44,31,68,72,50,35,46,67,64,45,45,62,56,51,46,69,71,60,80,71,54,71,72,56,42,50,52,52,51,52,53,51,55,59,55,40,73,86,35,71,58,49,77,44,79,72,102,46,83,42,79,40,53,34,71,59,58,74,73,55,49,73,84,50,44,60,59,52,49,45,49,53,52,50,50,52,53,22,70,46,84,71,96,55,54,75,71,52,32,60,73,70,62,45,66,62,48,69,60,10,54,62,42,29,54,49,37,47,54,51,25,53,55,28,46,53,50,20,52,54,30,44,53,55,30,49,71,63,44,89,50,69,68,61,41,54,53,51,50,50,50,50,51,49,67,54,42,52,66,52,59,53,47,66,56,48,56,74,71,51,79,82,131

Radius of gyration: 24.64 Å; Cα contacts (8 Å, |Δi|>4): 156; chains: 1; bounding box: 51×32×75 Å

Nearest PDB structures (foldseek):
  7wxz-assembly1_B  TM=2.323E-01  e=1.680E+00  Severe acute respiratory syndrome coronavirus 2
  8tzl-assembly1_E  TM=2.156E-01  e=8.508E+00  Vibrio cholerae